Protein AF-0000000081341334 (afdb_homodimer)

Solvent-accessible surface area (backbone atoms only — not comparable to full-atom values): 21377 Å² total; per-residue (Å²): 104,46,62,55,50,45,47,43,47,56,47,58,68,63,60,58,72,65,60,86,71,50,89,69,75,74,71,71,69,71,81,76,54,79,61,52,68,87,53,56,67,70,57,51,51,50,50,50,50,54,72,67,40,68,84,38,25,45,49,54,41,52,51,52,50,52,51,53,23,53,78,65,77,27,40,69,47,43,52,51,50,49,50,50,34,53,47,51,49,52,50,50,51,51,51,50,52,54,52,62,65,44,38,64,57,51,50,50,52,50,49,51,54,76,66,42,43,81,34,23,63,62,56,41,50,49,51,51,50,51,47,39,70,75,36,50,66,51,48,51,51,52,52,51,50,52,49,54,52,51,49,54,48,46,49,47,45,46,45,43,50,48,44,44,53,59,55,65,59,57,62,76,73,66,74,62,73,82,70,77,75,76,73,77,74,76,76,133,103,46,63,55,49,45,48,44,46,56,47,57,68,62,60,58,74,63,59,84,71,48,87,67,75,72,71,71,70,72,80,76,55,79,60,52,68,85,52,59,69,70,57,50,51,50,51,52,51,52,72,65,42,66,83,39,26,44,49,55,41,51,49,52,50,50,51,54,24,52,76,65,75,27,39,70,47,44,52,53,50,50,52,51,33,52,48,52,51,51,49,49,51,50,51,49,51,55,52,62,65,44,38,63,57,51,49,52,53,49,50,51,55,75,66,42,43,80,32,23,63,63,54,41,49,51,52,50,51,50,46,40,70,73,37,49,68,51,49,52,49,51,50,50,51,51,49,53,53,50,52,53,49,48,49,48,45,46,46,44,52,48,44,46,53,59,58,65,60,59,62,79,72,68,75,68,74,79,73,75,78,74,74,77,74,75,78,131

Secondary structure (DSSP, 8-state):
-HHHHHHHHHHHHTT----SSSS-SS---PPPPGGGTTS-HHHHHHHHHHHH-TTSBHHHHHHHHHHHHHHTT-HHHHHHHHHHHHHHHHHHHHHHHHHHHHHHHHHHHHHHHHT-TTSBHHHHHHHHHHHHHHSHHHHHHHHHHHHHHHHHHHHHHHHHHHHHHHHTTS------------------/-HHHHHHHHHHHHT-----SSSS--S---PPPPGGGTTS-HHHHHHHHHHHH-TTSBHHHHHHHHHHHHHHTT-HHHHHHHHHHHHHHHHHHHHHHHHHHHHHHHHHHHHHHHHT-TTSBHHHHHHHHHHHHHHSHHHHHHHHHHHHHHHHHHHHHHHHHHHHHHHHTT-------------------

Nearest PDB structures (foldseek):
  8q1h-assembly1_A  TM=3.776E-01  e=5.407E+00  Homo sapiens
  8q1h-assembly1_A  TM=3.829E-01  e=5.923E+00  Homo sapiens
  4bay-assembly1_A  TM=3.915E-01  e=6.298E+00  Homo sapiens

Foldseek 3Di:
DLCVVVVVVVVVVVPPCPVPDDPDDDPPDPDDDPLCPPFDPVLVVVLVVLVPPPVDDPVRSLVSVCVSCVVGVSNVVVVVVVVVSVVVVVVVVVVVVVLVVCLVVLVVQLCVLVPPPVDDPVVSVVSVVVSCVVNVPSVVVVVVVVVVVVVVVVVVVCVVVVVCVVVVPPPVPPPPPPPDPPPPPDDD/DLCVVVVVVVVVVVPPCPVPDDPDDDPPDPDDDPLCPPFDPVLVVVLVVLVPPPVDDPVRSLVSVCVSCVVGVSNVVVVVVVVVSVVVVVVVVVVVVVLVVCLVVLVVQLCVLVPPPVDDPVVSVVSVVVSCVVNVPSVVVVVVVVVVVVVVVVVVVVVVVVVCVVVVPPPVVPPPPPPDPPPPPDDD

Sequence (376 aa):
MIKILWVIFVVAVFGRDVPMNGPFGAMRKPPLPIFLLNVPEDVKNEYYDLLGNSQLTIAELKNGIEHLAAENNVLDEYYAHEDQDSYTKHWLSTQLDEILKKLPETKSEIDKVMNDNQLTTVLQNKKMFDLNRKYPTEIAIINYIVNQVLVTATTRQGQITTANKILGGSKPFGDFDKAGENRDKVPKMIKILWVIFVVAVFGRDVPMNGPFGAMRKPPLPIFLLNVPEDVKNEYYDLLGNSQLTIAELKNGIEHLAAENNVLDEYYAHEDQDSYTKHWLSTQLDEILKKLPETKSEIDKVMNDNQLTTVLQNKKMFDLNRKYPTEIAIINYIVNQVLVTATTRQGQITTANKILGGSKPFGDFDKAGENRDKVPK

Radius of gyration: 33.04 Å; Cα contacts (8 Å, |Δi|>4): 208; chains: 2; bounding box: 143×83×68 Å

Structure (mmCIF, N/CA/C/O backbone):
data_AF-0000000081341334-model_v1
#
loop_
_entity.id
_entity.type
_entity.pdbx_description
1 polymer 'SXP/RAL-2 family protein Ani s 5-like cation-binding domain-containing protein'
#
loop_
_atom_site.group_PDB
_atom_site.id
_atom_site.type_symbol
_atom_site.label_atom_id
_atom_site.label_alt_id
_atom_site.label_comp_id
_atom_site.label_asym_id
_atom_site.label_entity_id
_atom_site.label_seq_id
_atom_site.pdbx_PDB_ins_code
_atom_site.Cartn_x
_atom_site.Cartn_y
_atom_site.Cartn_z
_atom_site.occupancy
_atom_site.B_iso_or_equiv
_atom_site.auth_seq_id
_atom_site.auth_comp_id
_atom_site.auth_asym_id
_atom_site.auth_atom_id
_atom_site.pdbx_PDB_model_num
ATOM 1 N N . MET A 1 1 ? 0.754 -22.281 -13.164 1 30.61 1 MET A N 1
ATOM 2 C CA . MET A 1 1 ? -0.539 -22.031 -12.531 1 30.61 1 MET A CA 1
ATOM 3 C C . MET A 1 1 ? -0.505 -20.75 -11.711 1 30.61 1 MET A C 1
ATOM 5 O O . MET A 1 1 ? -1.542 -20.109 -11.492 1 30.61 1 MET A O 1
ATOM 9 N N . ILE A 1 2 ? 0.807 -20.438 -11.352 1 35.66 2 ILE A N 1
ATOM 10 C CA . ILE A 1 2 ? 0.962 -19.266 -10.5 1 35.66 2 ILE A CA 1
ATOM 11 C C . ILE A 1 2 ? 0.649 -18 -11.297 1 35.66 2 ILE A C 1
ATOM 13 O O . ILE A 1 2 ? 0.012 -17.078 -10.781 1 35.66 2 ILE A O 1
ATOM 17 N N . LYS A 1 3 ? 1.106 -18.094 -12.594 1 38.88 3 LYS A N 1
ATOM 18 C CA . LYS A 1 3 ? 0.831 -16.906 -13.406 1 38.88 3 LYS A CA 1
ATOM 19 C C . LYS A 1 3 ? -0.67 -16.719 -13.609 1 38.88 3 LYS A C 1
ATOM 21 O O . LYS A 1 3 ? -1.166 -15.586 -13.586 1 38.88 3 LYS A O 1
ATOM 26 N N . ILE A 1 4 ? -1.204 -17.922 -13.805 1 37.81 4 ILE A N 1
ATOM 27 C CA . ILE A 1 4 ? -2.637 -17.828 -14.07 1 37.81 4 ILE A CA 1
ATOM 28 C C . ILE A 1 4 ? -3.359 -17.344 -12.812 1 37.81 4 ILE A C 1
ATOM 30 O O . ILE A 1 4 ? -4.23 -16.484 -12.875 1 37.81 4 ILE A O 1
ATOM 34 N N . LEU A 1 5 ? -2.906 -18 -11.75 1 42.38 5 LEU A N 1
ATOM 35 C CA . LEU A 1 5 ? -3.602 -17.688 -10.5 1 42.38 5 LEU A CA 1
ATOM 36 C C . LEU A 1 5 ? -3.33 -16.266 -10.062 1 42.38 5 LEU A C 1
ATOM 38 O O . LEU A 1 5 ? -4.234 -15.57 -9.578 1 42.38 5 LEU A O 1
ATOM 42 N N . TRP A 1 6 ? -2.066 -15.914 -10.273 1 43.41 6 TRP A N 1
ATOM 43 C CA . TRP A 1 6 ? -1.728 -14.547 -9.898 1 43.41 6 TRP A CA 1
ATOM 44 C C . TRP A 1 6 ? -2.33 -13.547 -10.883 1 43.41 6 TRP A C 1
ATOM 46 O O . TRP A 1 6 ? -2.811 -12.484 -10.477 1 43.41 6 TRP A O 1
ATOM 56 N N . VAL A 1 7 ? -2.271 -13.961 -12.117 1 39.16 7 VAL A N 1
ATOM 57 C CA . VAL A 1 7 ? -2.932 -13.117 -13.102 1 39.16 7 VAL A CA 1
ATOM 58 C C . VAL A 1 7 ? -4.422 -13.023 -12.789 1 39.16 7 VAL A C 1
ATOM 60 O O . VAL A 1 7 ? -5.016 -11.945 -12.883 1 39.16 7 VAL A O 1
ATOM 63 N N . ILE A 1 8 ? -4.898 -14.141 -12.438 1 39.72 8 ILE A N 1
ATOM 64 C CA . ILE A 1 8 ? -6.312 -14.141 -12.078 1 39.72 8 ILE A CA 1
ATOM 65 C C . ILE A 1 8 ? -6.516 -13.344 -10.789 1 39.72 8 ILE A C 1
ATOM 67 O O . ILE A 1 8 ? -7.508 -12.625 -10.648 1 39.72 8 ILE A O 1
ATOM 71 N N . PHE A 1 9 ? -5.547 -13.57 -9.875 1 43.25 9 PHE A N 1
ATOM 72 C CA . PHE A 1 9 ? -5.656 -12.758 -8.672 1 43.25 9 PHE A CA 1
ATOM 73 C C . PHE A 1 9 ? -5.594 -11.273 -9.016 1 43.25 9 PHE A C 1
ATOM 75 O O . PHE A 1 9 ? -6.387 -10.477 -8.5 1 43.25 9 PHE A O 1
ATOM 82 N N . VAL A 1 10 ? -4.59 -10.938 -9.812 1 41.44 10 VAL A N 1
ATOM 83 C CA . VAL A 1 10 ? -4.492 -9.539 -10.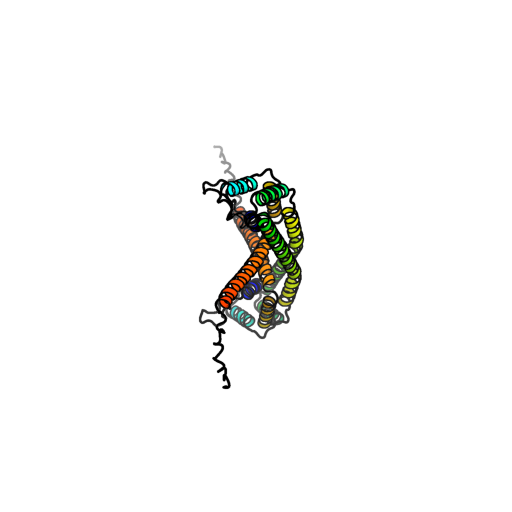219 1 41.44 10 VAL A CA 1
ATOM 84 C C . VAL A 1 10 ? -5.738 -9.141 -11.008 1 41.44 10 VAL A C 1
ATOM 86 O O . VAL A 1 10 ? -6.277 -8.047 -10.812 1 41.44 10 VAL A O 1
ATOM 89 N N . VAL A 1 11 ? -6.215 -9.969 -11.797 1 39.62 11 VAL A N 1
ATOM 90 C CA . VAL A 1 11 ? -7.402 -9.656 -12.578 1 39.62 11 VAL A CA 1
ATOM 91 C C . VAL A 1 11 ? -8.633 -9.656 -11.68 1 39.62 11 VAL A C 1
ATOM 93 O O . VAL A 1 11 ? -9.508 -8.789 -11.812 1 39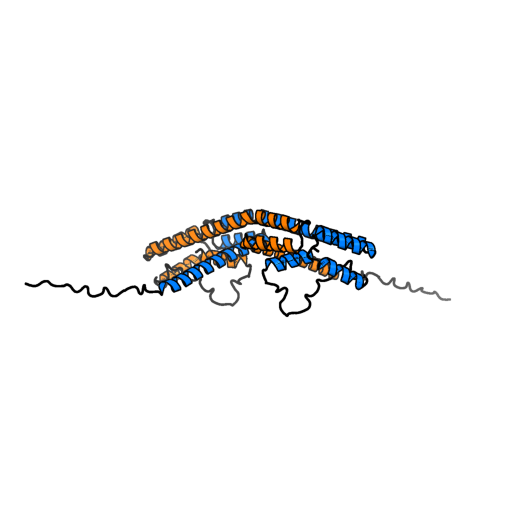.62 11 VAL A O 1
ATOM 96 N N . ALA A 1 12 ? -8.789 -10.656 -10.859 1 38.91 12 ALA A N 1
ATOM 97 C CA . ALA A 1 12 ? -9.977 -10.719 -10.016 1 38.91 12 ALA A CA 1
ATOM 98 C C . ALA A 1 12 ? -10.023 -9.531 -9.047 1 38.91 12 ALA A C 1
ATOM 100 O O . ALA A 1 12 ? -11.102 -9.016 -8.742 1 38.91 12 ALA A O 1
ATOM 101 N N . VAL A 1 13 ? -9 -9.195 -8.484 1 36.59 13 VAL A N 1
ATOM 102 C CA . VAL A 1 13 ? -9 -8.102 -7.52 1 36.59 13 VAL A CA 1
ATOM 103 C C . VAL A 1 13 ? -9.289 -6.781 -8.227 1 36.59 13 VAL A C 1
ATOM 105 O O . VAL A 1 13 ? -9.945 -5.898 -7.668 1 36.59 13 VAL A O 1
ATOM 108 N N . PHE A 1 14 ? -8.703 -6.523 -9.336 1 37.81 14 PHE A N 1
ATOM 109 C CA . PHE A 1 14 ? -9.023 -5.227 -9.93 1 37.81 14 PHE A CA 1
ATOM 110 C C . PHE A 1 14 ? -10.445 -5.207 -10.461 1 37.81 14 PHE A C 1
ATOM 112 O O . PHE A 1 14 ? -10.875 -4.219 -11.062 1 37.81 14 PHE A O 1
ATOM 119 N N . GLY A 1 15 ? -11.383 -5.91 -9.938 1 33.22 15 GLY A N 1
ATOM 120 C CA . GLY A 1 15 ? -12.812 -5.754 -10.172 1 33.22 15 GLY A CA 1
ATOM 121 C C . GLY A 1 15 ? -13.156 -5.574 -11.641 1 33.22 15 GLY A C 1
ATOM 122 O O . GLY A 1 15 ? -14.234 -5.074 -11.969 1 33.22 15 GLY A O 1
ATOM 123 N N . ARG A 1 16 ? -12.289 -5.246 -12.547 1 31.75 16 ARG A N 1
ATOM 124 C CA . ARG A 1 16 ? -12.906 -5.094 -13.859 1 31.75 16 ARG A CA 1
ATOM 125 C C . ARG A 1 16 ? -13.75 -6.312 -14.219 1 31.75 16 ARG A C 1
ATOM 127 O O . ARG A 1 16 ? -13.305 -7.453 -14.062 1 31.75 16 ARG A O 1
ATOM 134 N N . ASP A 1 17 ? -15.031 -6.129 -14.18 1 30.88 17 ASP A N 1
ATOM 135 C CA . ASP A 1 17 ? -15.891 -7.055 -14.906 1 30.88 17 ASP A CA 1
ATOM 136 C C . ASP A 1 17 ? -15.18 -7.609 -16.141 1 30.88 17 ASP A C 1
ATOM 138 O O . ASP A 1 17 ? -14.961 -6.883 -17.109 1 30.88 17 ASP A O 1
ATOM 142 N N . VAL A 1 18 ? -14.125 -8.195 -16.047 1 34.09 18 VAL A N 1
ATOM 143 C CA . VAL A 1 18 ? -13.883 -8.859 -17.312 1 34.09 18 VAL A CA 1
ATOM 144 C C . VAL A 1 18 ? -15.172 -9.5 -17.828 1 34.09 18 VAL A C 1
ATOM 146 O O . VAL A 1 18 ? -15.734 -10.383 -17.172 1 34.09 18 VAL A O 1
ATOM 149 N N . PRO A 1 19 ? -15.969 -8.742 -18.453 1 32.34 19 PRO A N 1
ATOM 150 C CA . PRO A 1 19 ? -17.125 -9.445 -19.031 1 32.34 19 PRO A CA 1
ATOM 151 C C . PRO A 1 19 ? -16.766 -10.844 -19.516 1 32.34 19 PRO A C 1
ATOM 153 O O . PRO A 1 19 ? -15.805 -11.016 -20.281 1 32.34 19 PRO A O 1
ATOM 156 N N . MET A 1 20 ? -17.016 -11.836 -18.719 1 34.44 20 MET A N 1
ATOM 157 C CA . MET A 1 20 ? -16.891 -13.125 -19.391 1 34.44 20 MET A CA 1
ATOM 158 C C . MET A 1 20 ? -17.422 -13.039 -20.828 1 34.44 20 MET A C 1
ATOM 160 O O . MET A 1 20 ? -16.859 -13.664 -21.734 1 34.44 20 MET A O 1
ATOM 164 N N . ASN A 1 21 ? -18.734 -12.555 -20.828 1 32.84 21 ASN A N 1
ATOM 165 C CA . ASN A 1 21 ? -19.516 -12.695 -22.047 1 32.84 21 ASN A CA 1
ATOM 166 C C . ASN A 1 21 ? -19.359 -11.492 -22.969 1 32.84 21 ASN A C 1
ATOM 168 O O . ASN A 1 21 ? -20.203 -11.25 -23.844 1 32.84 21 ASN A O 1
ATOM 172 N N . GLY A 1 22 ? -18.797 -10.383 -22.672 1 35.19 22 GLY A N 1
ATOM 173 C CA . GLY A 1 22 ? -19.125 -9.438 -23.719 1 35.19 22 GLY A CA 1
ATOM 174 C C . GLY A 1 22 ? -18.797 -9.953 -25.109 1 35.19 22 GLY A C 1
ATOM 175 O O . GLY A 1 22 ? -18.188 -11.016 -25.266 1 35.19 22 GLY A O 1
ATOM 176 N N . PRO A 1 23 ? -19.453 -9.391 -26.109 1 34 23 PRO A N 1
ATOM 177 C CA . PRO A 1 23 ? -19.188 -9.812 -27.484 1 34 23 PRO A CA 1
ATOM 178 C C . PRO A 1 23 ? -17.703 -10.031 -27.75 1 34 23 PRO A C 1
ATOM 180 O O . PRO A 1 23 ? -17.297 -10.141 -28.922 1 34 23 PRO A O 1
ATOM 183 N N . PHE A 1 24 ? -16.906 -9.211 -27.172 1 34.88 24 PHE A N 1
ATOM 184 C CA . PHE A 1 24 ? -15.508 -9.352 -27.562 1 34.88 24 PHE A CA 1
ATOM 185 C C . PHE A 1 24 ? -15.109 -10.82 -27.625 1 34.88 24 PHE A C 1
ATOM 187 O O . PHE A 1 24 ? -15.766 -11.672 -27.016 1 34.88 24 PHE A O 1
ATOM 194 N N . GLY A 1 25 ? -13.773 -11.188 -28.312 1 35.59 25 GLY A N 1
ATOM 195 C CA . GLY A 1 25 ? -13.055 -12.32 -28.859 1 35.59 25 GLY A CA 1
ATOM 196 C C . GLY A 1 25 ? -13.031 -13.523 -27.922 1 35.59 25 GLY A C 1
ATOM 197 O O . GLY A 1 25 ? -13.438 -13.422 -26.766 1 35.59 25 GLY A O 1
ATOM 198 N N . ALA A 1 26 ? -12.664 -14.711 -28.578 1 38.69 26 ALA A N 1
ATOM 199 C CA . ALA A 1 26 ? -12.148 -15.992 -28.094 1 38.69 26 ALA A CA 1
ATOM 200 C C . ALA A 1 26 ? -11.406 -15.812 -26.766 1 38.69 26 ALA A C 1
ATOM 202 O O . ALA A 1 26 ? -10.516 -14.969 -26.656 1 38.69 26 ALA A O 1
ATOM 203 N N . MET A 1 27 ? -12.148 -15.586 -25.797 1 47.25 27 MET A N 1
ATOM 204 C CA . MET A 1 27 ? -11.375 -15.648 -24.562 1 47.25 27 MET A CA 1
ATOM 205 C C . MET A 1 27 ? -9.992 -16.234 -24.812 1 47.25 27 MET A C 1
ATOM 207 O O . MET A 1 27 ? -9.859 -17.344 -25.297 1 47.25 27 MET A O 1
ATOM 211 N N . ARG A 1 28 ? -9.156 -15.422 -25.219 1 55.34 28 ARG A N 1
ATOM 212 C CA . ARG A 1 28 ? -7.789 -15.883 -25.453 1 55.34 28 ARG A CA 1
ATOM 213 C C . ARG A 1 28 ? -7.363 -16.891 -24.391 1 55.34 28 ARG A C 1
ATOM 215 O O . ARG A 1 28 ? -7.523 -16.641 -23.203 1 55.34 28 ARG A O 1
ATOM 222 N N . LYS A 1 29 ? -7.48 -18.141 -24.875 1 67.12 29 LYS A N 1
ATOM 223 C CA . LYS A 1 29 ? -6.891 -19.188 -24.062 1 67.12 29 LYS A CA 1
ATOM 224 C C . LYS A 1 29 ? -5.617 -18.703 -23.375 1 67.12 29 LYS A C 1
ATOM 226 O O . LYS A 1 29 ? -4.824 -17.984 -23.969 1 67.12 29 LYS A O 1
ATOM 231 N N . PRO A 1 30 ? -5.652 -18.906 -22.125 1 74 30 PRO A N 1
ATOM 232 C CA . PRO A 1 30 ? -4.375 -18.562 -21.484 1 74 30 PRO A CA 1
ATOM 233 C C . PRO A 1 30 ? -3.184 -19.219 -22.188 1 74 30 PRO A C 1
ATOM 235 O O . PRO A 1 30 ? -3.352 -20.219 -22.891 1 74 30 PRO A O 1
ATOM 238 N N . PRO A 1 31 ? -2.129 -18.609 -21.969 1 78.06 31 PRO A N 1
ATOM 239 C CA . PRO A 1 31 ? -0.947 -19.25 -22.547 1 78.06 31 PRO A CA 1
ATOM 240 C C . PRO A 1 31 ? -0.708 -20.641 -22 1 78.06 31 PRO A C 1
ATOM 242 O O . PRO A 1 31 ? -1.019 -20.922 -20.828 1 78.06 31 PRO A O 1
ATOM 245 N N . LEU A 1 32 ? -0.141 -21.469 -22.875 1 85.62 32 LEU A N 1
ATOM 246 C CA . LEU A 1 32 ? 0.201 -22.828 -22.469 1 85.62 32 LEU A CA 1
ATOM 247 C C . LEU A 1 32 ? 1.421 -22.828 -21.562 1 85.62 32 LEU A C 1
ATOM 249 O O . LEU A 1 32 ? 2.365 -22.062 -21.766 1 85.62 32 LEU A O 1
ATOM 253 N N . PRO A 1 33 ? 1.333 -23.625 -20.562 1 88.12 33 PRO A N 1
ATOM 254 C CA . PRO A 1 33 ? 2.562 -23.797 -19.781 1 88.12 33 PRO A CA 1
ATOM 255 C C . PRO A 1 33 ? 3.715 -24.359 -20.609 1 88.12 33 PRO A C 1
ATOM 257 O O . PRO A 1 33 ? 3.484 -25.047 -21.609 1 88.12 33 PRO A O 1
ATOM 260 N N . ILE A 1 34 ? 4.855 -24.125 -20.109 1 85.69 34 ILE A N 1
ATOM 261 C CA . ILE A 1 34 ? 6.07 -24.422 -20.875 1 85.69 34 ILE A CA 1
ATOM 262 C C . ILE A 1 34 ? 6.16 -25.922 -21.141 1 85.69 34 ILE A C 1
ATOM 264 O O . ILE A 1 34 ? 6.602 -26.344 -22.219 1 85.69 34 ILE A O 1
ATOM 268 N N . PHE A 1 35 ? 5.684 -26.781 -20.281 1 90.88 35 PHE A N 1
ATOM 269 C CA . PHE A 1 35 ? 5.859 -28.234 -20.406 1 90.88 35 PHE A CA 1
ATOM 270 C C . PHE A 1 35 ? 4.902 -28.812 -21.438 1 90.88 35 PHE A C 1
ATOM 272 O O . PHE A 1 35 ? 5.023 -29.969 -21.812 1 90.88 35 PHE A O 1
ATOM 279 N N . LEU A 1 36 ? 3.959 -27.938 -21.953 1 93.38 36 LEU A N 1
ATOM 280 C CA . LEU A 1 36 ? 2.996 -28.406 -22.938 1 93.38 36 LEU A CA 1
ATOM 281 C C . LEU A 1 36 ? 3.258 -27.781 -24.297 1 93.38 36 LEU A C 1
ATOM 283 O O . LEU A 1 36 ? 2.455 -27.938 -25.219 1 93.38 36 LEU A O 1
ATOM 287 N N . LEU A 1 37 ? 4.363 -27.078 -24.438 1 89.94 37 LEU A N 1
ATOM 288 C CA . LEU A 1 37 ? 4.629 -26.344 -25.672 1 89.94 37 LEU A CA 1
ATOM 289 C C . LEU A 1 37 ? 4.926 -27.312 -26.812 1 89.94 37 LEU A C 1
ATOM 291 O O . LEU A 1 37 ? 4.559 -27.047 -27.969 1 89.94 37 LEU A O 1
ATOM 295 N N . ASN A 1 38 ? 5.543 -28.453 -26.516 1 90 38 ASN A N 1
ATOM 296 C CA . ASN A 1 38 ? 6.008 -29.359 -27.562 1 90 38 ASN A CA 1
ATOM 297 C C . ASN A 1 38 ? 5.152 -30.609 -27.641 1 90 38 ASN A C 1
ATOM 299 O O . ASN A 1 38 ? 5.574 -31.625 -28.219 1 90 38 ASN A O 1
ATOM 303 N N . VAL A 1 39 ? 3.992 -30.609 -27.078 1 94.62 39 VAL A N 1
ATOM 304 C CA . VAL A 1 39 ? 3.115 -31.781 -27.125 1 94.62 39 VAL A CA 1
ATOM 305 C C . VAL A 1 39 ? 2.148 -31.641 -28.312 1 94.62 39 VAL A C 1
ATOM 307 O O . VAL A 1 39 ? 1.992 -30.562 -28.875 1 94.62 39 VAL A O 1
ATOM 310 N N . PRO A 1 40 ? 1.554 -32.781 -28.734 1 95.88 40 PRO A N 1
ATOM 311 C CA . PRO A 1 40 ? 0.583 -32.719 -29.828 1 95.88 40 PRO A CA 1
ATOM 312 C C . PRO A 1 40 ? -0.612 -31.828 -29.531 1 95.88 40 PRO A C 1
ATOM 314 O O . PRO A 1 40 ? -0.948 -31.609 -28.359 1 95.88 40 PRO A O 1
ATOM 317 N N . GLU A 1 41 ? -1.241 -31.281 -30.547 1 94.88 41 GLU A N 1
ATOM 318 C CA . GLU A 1 41 ? -2.344 -30.328 -30.438 1 94.88 41 GLU A CA 1
ATOM 319 C C . GLU A 1 41 ? -3.508 -30.938 -29.656 1 94.88 41 GLU A C 1
ATOM 321 O O . GLU A 1 41 ? -4.184 -30.234 -28.891 1 94.88 41 GLU A O 1
ATOM 326 N N . ASP A 1 42 ? -3.748 -32.219 -29.906 1 95.06 42 ASP A N 1
ATOM 327 C CA . ASP A 1 42 ? -4.844 -32.844 -29.188 1 95.06 42 ASP A CA 1
ATOM 328 C C . ASP A 1 42 ? -4.613 -32.844 -27.688 1 95.06 42 ASP A C 1
ATOM 330 O O . ASP A 1 42 ? -5.559 -32.688 -26.906 1 95.06 42 ASP A O 1
ATOM 334 N N . VAL A 1 43 ? -3.367 -32.969 -27.266 1 96.19 43 VAL A N 1
ATOM 335 C CA . VAL A 1 43 ? -3.004 -32.906 -25.859 1 96.19 43 VAL A CA 1
ATOM 336 C C . VAL A 1 43 ? -3.219 -31.5 -25.312 1 96.19 43 VAL A C 1
ATOM 338 O O . VAL A 1 43 ? -3.73 -31.328 -24.219 1 96.19 43 VAL A O 1
ATOM 341 N N . LYS A 1 44 ? -2.859 -30.5 -26.109 1 93.94 44 LYS A N 1
ATOM 342 C CA . LYS A 1 44 ? -3.096 -29.109 -25.734 1 93.94 44 LYS A CA 1
ATOM 343 C C . LYS A 1 44 ? -4.582 -28.844 -25.531 1 93.94 44 LYS A C 1
ATOM 345 O O . LYS A 1 44 ? -4.973 -28.156 -24.578 1 93.94 44 LYS A O 1
ATOM 350 N N . ASN A 1 45 ? -5.402 -29.359 -26.406 1 94.56 45 ASN A N 1
ATOM 351 C CA . ASN A 1 45 ? -6.844 -29.172 -26.297 1 94.56 45 ASN A CA 1
ATOM 352 C C . ASN A 1 45 ? -7.395 -29.844 -25.031 1 94.56 45 ASN A C 1
ATOM 354 O O . ASN A 1 45 ? -8.281 -29.297 -24.375 1 94.56 45 ASN A O 1
ATOM 358 N N . GLU A 1 46 ? -6.859 -31.016 -24.734 1 95.88 46 GLU A N 1
ATOM 359 C CA . GLU A 1 46 ? -7.27 -31.703 -23.516 1 95.88 46 GLU A CA 1
ATOM 360 C C . GLU A 1 46 ? -6.949 -30.875 -22.281 1 95.88 46 GLU A C 1
ATOM 362 O O . GLU A 1 46 ? -7.746 -30.812 -21.344 1 95.88 46 GLU A O 1
ATOM 367 N N . TYR A 1 47 ? -5.762 -30.25 -22.312 1 93.62 47 TYR A N 1
ATOM 368 C CA . TYR A 1 47 ? -5.379 -29.344 -21.234 1 93.62 47 TYR A CA 1
ATOM 369 C C . TYR A 1 47 ? -6.406 -28.234 -21.062 1 93.62 47 TYR A C 1
ATOM 371 O O . TYR A 1 47 ? -6.855 -27.953 -19.938 1 93.62 47 TYR A O 1
ATOM 379 N N . TYR A 1 48 ? -6.789 -27.625 -22.109 1 91.5 48 TYR A N 1
ATOM 380 C CA . TYR A 1 48 ? -7.758 -26.531 -22.047 1 91.5 48 TYR A CA 1
ATOM 381 C C . TYR A 1 48 ? -9.117 -27.047 -21.594 1 91.5 48 TYR A C 1
ATOM 383 O O . TYR A 1 48 ? -9.844 -26.328 -20.891 1 91.5 48 TYR A O 1
ATOM 391 N N . ASP A 1 49 ? -9.477 -28.234 -22 1 92.06 49 ASP A N 1
ATOM 392 C CA . ASP A 1 49 ? -10.727 -28.828 -21.516 1 92.06 49 ASP A CA 1
ATOM 393 C C . ASP A 1 49 ? -10.703 -29.016 -20 1 92.06 49 ASP A C 1
ATOM 395 O O . ASP A 1 49 ? -11.695 -28.75 -19.328 1 92.06 49 ASP A O 1
ATOM 399 N N . LEU A 1 50 ? -9.547 -29.484 -19.484 1 92.06 50 LEU A N 1
ATOM 400 C CA . LEU A 1 50 ? -9.383 -29.625 -18.047 1 92.06 50 LEU A CA 1
ATOM 401 C C . LEU A 1 50 ? -9.523 -28.266 -17.359 1 92.06 50 LEU A C 1
ATOM 403 O O . LEU A 1 50 ? -10.25 -28.141 -16.359 1 92.06 50 LEU A O 1
ATOM 407 N N . LEU A 1 51 ? -8.891 -27.266 -17.922 1 89.88 51 LEU A N 1
ATOM 408 C CA . LEU A 1 51 ? -8.906 -25.938 -17.344 1 89.88 51 LEU A CA 1
ATOM 409 C C . LEU A 1 51 ? -10.32 -25.359 -17.344 1 89.88 51 LEU A C 1
ATOM 411 O O . LEU A 1 51 ? -10.695 -24.625 -16.422 1 89.88 51 LEU A O 1
ATOM 415 N N . GLY A 1 52 ? -11.008 -25.641 -18.359 1 87.19 52 GLY A N 1
ATOM 416 C CA . GLY A 1 52 ? -12.328 -25.062 -18.547 1 87.19 52 GLY A CA 1
ATOM 417 C C . GLY A 1 52 ? -13.414 -25.781 -17.766 1 87.19 52 GLY A C 1
ATOM 418 O O . GLY A 1 52 ? -14.555 -25.328 -17.719 1 87.19 52 GLY A O 1
ATOM 419 N N . ASN A 1 53 ? -13.07 -26.969 -17.203 1 90.06 53 ASN A N 1
ATOM 420 C CA . ASN A 1 53 ? -14.055 -27.734 -16.453 1 90.06 53 ASN A CA 1
ATOM 421 C C . ASN A 1 53 ? -14.32 -27.109 -15.086 1 90.06 53 ASN A C 1
ATOM 423 O O . ASN A 1 53 ? -13.531 -27.281 -14.156 1 90.06 53 ASN A O 1
ATOM 427 N N . SER A 1 54 ? -15.43 -26.516 -14.898 1 90.56 54 SER A N 1
ATOM 428 C CA . SER A 1 54 ? -15.75 -25.734 -13.711 1 90.56 54 SER A CA 1
ATOM 429 C C . SER A 1 54 ? -16.172 -26.625 -12.555 1 90.56 54 SER A C 1
ATOM 431 O O . SER A 1 54 ? -16.328 -26.156 -11.422 1 90.56 54 SER A O 1
ATOM 433 N N . GLN A 1 55 ? -16.344 -27.859 -12.805 1 94.5 55 GLN A N 1
ATOM 434 C CA . GLN A 1 55 ? -16.812 -28.781 -11.773 1 94.5 55 GLN A CA 1
ATOM 435 C C . GLN A 1 55 ? -15.633 -29.422 -11.047 1 94.5 55 GLN A C 1
ATOM 437 O O . GLN A 1 55 ? -15.812 -30.016 -9.984 1 94.5 55 GLN A O 1
ATOM 442 N N . LEU A 1 56 ? -14.438 -29.281 -11.57 1 94.62 56 LEU A N 1
ATOM 443 C CA . LEU A 1 56 ? -13.258 -29.859 -10.938 1 94.62 56 LEU A CA 1
ATOM 444 C C . LEU A 1 56 ? -12.742 -28.953 -9.82 1 94.62 56 LEU A C 1
ATOM 446 O O . LEU A 1 56 ? -12.719 -27.734 -9.969 1 94.62 56 LEU A O 1
ATOM 450 N N . THR A 1 57 ? -12.477 -29.641 -8.711 1 96.06 57 THR A N 1
ATOM 451 C CA . THR A 1 57 ? -11.711 -28.922 -7.703 1 96.06 57 THR A CA 1
ATOM 452 C C . THR A 1 57 ? -10.297 -28.656 -8.195 1 96.06 57 THR A C 1
ATOM 454 O O . THR A 1 57 ? -9.852 -29.234 -9.188 1 96.06 57 THR A O 1
ATOM 457 N N . ILE A 1 58 ? -9.625 -27.781 -7.559 1 94.31 58 ILE A N 1
ATOM 458 C CA . ILE A 1 58 ? -8.258 -27.453 -7.918 1 94.31 58 ILE A CA 1
ATOM 459 C C . ILE A 1 58 ? -7.367 -28.688 -7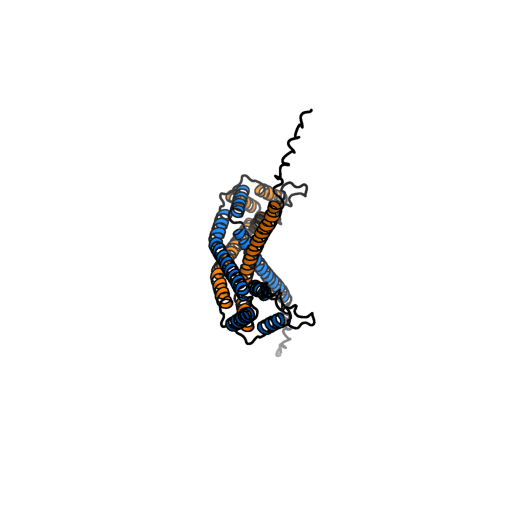.758 1 94.31 58 ILE A C 1
ATOM 461 O O . ILE A 1 58 ? -6.488 -28.938 -8.586 1 94.31 58 ILE A O 1
ATOM 465 N N . ALA A 1 59 ? -7.598 -29.531 -6.742 1 96.25 59 ALA A N 1
ATOM 466 C CA . ALA A 1 59 ? -6.859 -30.781 -6.551 1 96.25 59 ALA A CA 1
ATOM 467 C C . ALA A 1 59 ? -7.074 -31.734 -7.723 1 96.25 59 ALA A C 1
ATOM 469 O O . ALA A 1 59 ? -6.117 -32.281 -8.258 1 96.25 59 ALA A O 1
ATOM 470 N N . GLU A 1 60 ? -8.391 -31.859 -8.125 1 97.06 60 GLU A N 1
ATOM 471 C CA . GLU A 1 60 ? -8.727 -32.75 -9.25 1 97.06 60 GLU A CA 1
ATOM 472 C C . GLU A 1 60 ? -8.109 -32.25 -10.547 1 97.06 60 GLU A C 1
ATOM 474 O O . GLU A 1 60 ? -7.648 -33.031 -11.367 1 97.06 60 GLU A O 1
ATOM 479 N N . LEU A 1 61 ? -8.141 -30.922 -10.688 1 95.06 61 LEU A N 1
ATOM 480 C CA . LEU A 1 61 ? -7.535 -30.312 -11.867 1 95.06 61 LEU A CA 1
ATOM 481 C C . LEU A 1 61 ? -6.043 -30.625 -11.938 1 95.06 61 LEU A C 1
ATOM 483 O O . LEU A 1 61 ? -5.547 -31.062 -12.969 1 95.06 61 LEU A O 1
ATOM 487 N N . LYS A 1 62 ? -5.383 -30.422 -10.82 1 94.88 62 LYS A N 1
ATOM 488 C CA . LYS A 1 62 ? -3.951 -30.703 -10.766 1 94.88 62 LYS A CA 1
ATOM 489 C C . LYS A 1 62 ? -3.66 -32.188 -11.055 1 94.88 62 LYS A C 1
ATOM 491 O O . LYS A 1 62 ? -2.725 -32.5 -11.789 1 94.88 62 LYS A O 1
ATOM 496 N N . ASN A 1 63 ? -4.469 -33.062 -10.562 1 97.31 63 ASN A N 1
ATOM 497 C CA . ASN A 1 63 ? -4.312 -34.469 -10.828 1 97.31 63 ASN A CA 1
ATOM 498 C C . ASN A 1 63 ? -4.512 -34.781 -12.305 1 97.31 63 ASN A C 1
ATOM 500 O O . ASN A 1 63 ? -3.768 -35.594 -12.883 1 97.31 63 ASN A O 1
ATOM 504 N N . GLY A 1 64 ? -5.574 -34.188 -12.859 1 97.12 64 GLY A N 1
ATOM 505 C CA . GLY A 1 64 ? -5.82 -34.375 -14.281 1 97.12 64 GLY A CA 1
ATOM 506 C C . GLY A 1 64 ? -4.664 -33.938 -15.148 1 97.12 64 GLY A C 1
ATOM 507 O O . GLY A 1 64 ? -4.289 -34.625 -16.094 1 97.12 64 GLY A O 1
ATOM 508 N N . ILE A 1 65 ? -4.043 -32.812 -14.789 1 96.25 65 ILE A N 1
ATOM 509 C CA . ILE A 1 65 ? -2.93 -32.281 -15.555 1 96.25 65 ILE A CA 1
ATOM 510 C C . ILE A 1 65 ? -1.696 -33.156 -15.367 1 96.25 65 ILE A C 1
ATOM 512 O O . ILE A 1 65 ? -0.944 -33.406 -16.312 1 96.25 65 ILE A O 1
ATOM 516 N N . GLU A 1 66 ? -1.492 -33.594 -14.156 1 96.62 66 GLU A N 1
ATOM 517 C CA . GLU A 1 66 ? -0.387 -34.5 -13.875 1 96.62 66 GLU A CA 1
ATOM 518 C C . GLU A 1 66 ? -0.504 -35.781 -14.703 1 96.62 66 GLU A C 1
ATOM 520 O O . GLU A 1 66 ? 0.478 -36.25 -15.289 1 96.62 66 GLU A O 1
ATOM 525 N N . HIS A 1 67 ? -1.725 -36.375 -14.836 1 98.06 67 HIS A N 1
ATOM 526 C CA . HIS A 1 67 ? -1.968 -37.562 -15.641 1 98.06 67 HIS A CA 1
ATOM 527 C C . HIS A 1 67 ? -1.697 -37.281 -17.125 1 98.06 67 HIS A C 1
ATOM 529 O O . HIS A 1 67 ? -1.057 -38.094 -17.797 1 98.06 67 HIS A O 1
ATOM 535 N N . LEU A 1 68 ? -2.18 -36.125 -17.5 1 97 68 LEU A N 1
ATOM 536 C CA . LEU A 1 68 ? -1.938 -35.719 -18.875 1 97 68 LEU A CA 1
ATOM 537 C C . LEU A 1 68 ? -0.442 -35.656 -19.172 1 97 68 LEU A C 1
ATOM 539 O O . LEU A 1 68 ? 0.015 -36.094 -20.219 1 97 68 LEU A O 1
ATOM 543 N N . ALA A 1 69 ? 0.331 -35.094 -18.266 1 97.12 69 ALA A N 1
ATOM 544 C CA . ALA A 1 69 ? 1.78 -34.969 -18.406 1 97.12 69 ALA A CA 1
ATOM 545 C C . ALA A 1 69 ? 2.438 -36.344 -18.438 1 97.12 69 ALA A C 1
ATOM 547 O O . ALA A 1 69 ? 3.33 -36.594 -19.266 1 97.12 69 ALA A O 1
ATOM 548 N N . ALA A 1 70 ? 1.991 -37.25 -17.609 1 97.75 70 ALA A N 1
ATOM 549 C CA . ALA A 1 70 ? 2.537 -38.594 -17.531 1 97.75 70 ALA A CA 1
ATOM 550 C C . ALA A 1 70 ? 2.312 -39.344 -18.844 1 97.75 70 ALA A C 1
ATOM 552 O O . ALA A 1 70 ? 3.223 -40 -19.359 1 97.75 70 ALA A O 1
ATOM 553 N N . GLU A 1 71 ? 1.15 -39.188 -19.422 1 97.31 71 GLU A N 1
ATOM 554 C CA . GLU A 1 71 ? 0.776 -39.906 -20.641 1 97.31 71 GLU A CA 1
ATOM 555 C C . GLU A 1 71 ? 1.564 -39.375 -21.844 1 97.31 71 GLU A C 1
ATOM 557 O O . GLU A 1 71 ? 1.682 -40.062 -22.844 1 97.31 71 GLU A O 1
ATOM 562 N N . ASN A 1 72 ? 2.104 -38.219 -21.672 1 96.81 72 ASN A N 1
ATOM 563 C CA . ASN A 1 72 ? 2.748 -37.594 -22.828 1 96.81 72 ASN A CA 1
ATOM 564 C C . ASN A 1 72 ? 4.238 -37.375 -22.578 1 96.81 72 ASN A C 1
ATOM 566 O O . ASN A 1 72 ? 4.879 -36.594 -23.281 1 96.81 72 ASN A O 1
ATOM 570 N N . ASN A 1 73 ? 4.754 -38.031 -21.578 1 95.88 73 ASN A N 1
ATOM 571 C CA . ASN A 1 73 ? 6.18 -38.125 -21.281 1 95.88 73 ASN A CA 1
ATOM 572 C C . ASN A 1 73 ? 6.777 -36.75 -21 1 95.88 73 ASN A C 1
ATOM 574 O O . ASN A 1 73 ? 7.883 -36.438 -21.438 1 95.88 73 ASN A O 1
ATOM 578 N N . VAL A 1 74 ? 5.988 -35.844 -20.344 1 96.81 74 VAL A N 1
ATOM 579 C CA . VAL A 1 74 ? 6.504 -34.531 -19.938 1 96.81 74 VAL A CA 1
ATOM 580 C C . VAL A 1 74 ? 6.312 -34.375 -18.438 1 96.81 74 VAL A C 1
ATOM 582 O O . VAL A 1 74 ? 6.109 -33.25 -17.953 1 96.81 74 VAL A O 1
ATOM 585 N N . LEU A 1 75 ? 6.238 -35.438 -17.719 1 96.88 75 LEU A N 1
ATOM 586 C CA . LEU A 1 75 ? 5.977 -35.438 -16.281 1 96.88 75 LEU A CA 1
ATOM 587 C C . LEU A 1 75 ? 7.074 -34.688 -15.531 1 96.88 75 LEU A C 1
ATOM 589 O O . LEU A 1 75 ? 6.789 -33.938 -14.602 1 96.88 75 LEU A O 1
ATOM 593 N N . ASP A 1 76 ? 8.391 -34.906 -15.883 1 96.19 76 ASP A N 1
ATOM 594 C CA . ASP A 1 76 ? 9.5 -34.219 -15.227 1 96.19 76 ASP A CA 1
ATOM 595 C C . ASP A 1 76 ? 9.375 -32.719 -15.406 1 96.19 76 ASP A C 1
ATOM 597 O O . ASP A 1 76 ? 9.594 -31.953 -14.461 1 96.19 76 ASP A O 1
ATOM 601 N N . GLU A 1 77 ? 9.008 -32.344 -16.641 1 94.31 77 GLU A N 1
ATOM 602 C CA . GLU A 1 77 ? 8.828 -30.922 -16.906 1 94.31 77 GLU A CA 1
ATOM 603 C C . GLU A 1 77 ? 7.648 -30.359 -16.109 1 94.31 77 GLU A C 1
ATOM 605 O O . GLU A 1 77 ? 7.688 -29.219 -15.648 1 94.31 77 GLU A O 1
ATOM 610 N N . TYR A 1 78 ? 6.625 -31.141 -16 1 94.31 78 TYR A N 1
ATOM 611 C CA . TYR A 1 78 ? 5.469 -30.75 -15.203 1 94.31 78 TYR A CA 1
ATOM 612 C C . TYR A 1 78 ? 5.863 -30.5 -13.75 1 94.31 78 TYR A C 1
ATOM 614 O O . TYR A 1 78 ? 5.508 -29.484 -13.172 1 94.31 78 TYR A O 1
ATOM 622 N N . TYR A 1 79 ? 6.617 -31.406 -13.086 1 95.44 79 TYR A N 1
ATOM 623 C CA . TYR A 1 79 ? 7.02 -31.266 -11.695 1 95.44 79 TYR A CA 1
ATOM 624 C C . TYR A 1 79 ? 7.957 -30.078 -11.516 1 95.44 79 TYR A C 1
ATOM 626 O O . TYR A 1 79 ? 7.883 -29.359 -10.516 1 95.44 79 TYR A O 1
ATOM 634 N N . ALA A 1 80 ? 8.82 -29.844 -12.508 1 92.5 80 ALA A N 1
ATOM 635 C CA . ALA A 1 80 ? 9.672 -28.656 -12.461 1 92.5 80 ALA A CA 1
ATOM 636 C C . ALA A 1 80 ? 8.844 -27.375 -12.461 1 92.5 80 ALA A C 1
ATOM 638 O O . ALA A 1 80 ? 9.141 -26.422 -11.734 1 92.5 80 ALA A O 1
ATOM 639 N N . HIS A 1 81 ? 7.848 -27.391 -13.359 1 90.12 81 HIS A N 1
ATOM 640 C CA . HIS A 1 81 ? 6.93 -26.266 -13.422 1 90.12 81 HIS A CA 1
ATOM 641 C C . HIS A 1 81 ? 6.223 -26.062 -12.086 1 90.12 81 HIS A C 1
ATOM 643 O O . HIS A 1 81 ? 6.129 -24.922 -11.602 1 90.12 81 HIS A O 1
ATOM 649 N N . GLU A 1 82 ? 5.707 -27.078 -11.508 1 90.62 82 GLU A N 1
ATOM 650 C CA . GLU A 1 82 ? 5.008 -27 -10.227 1 90.62 82 GLU A CA 1
ATOM 651 C C . GLU A 1 82 ? 5.934 -26.516 -9.117 1 90.62 82 GLU A C 1
ATOM 653 O O . GLU A 1 82 ? 5.527 -25.719 -8.273 1 90.62 82 GLU A O 1
ATOM 658 N N . ASP A 1 83 ? 7.152 -27.047 -9.086 1 91.44 83 ASP A N 1
ATOM 659 C CA . ASP A 1 83 ? 8.133 -26.625 -8.094 1 91.44 83 ASP A CA 1
ATOM 660 C C . ASP A 1 83 ? 8.422 -25.125 -8.203 1 91.44 83 ASP A C 1
ATOM 662 O O . ASP A 1 83 ? 8.5 -24.422 -7.191 1 91.44 83 ASP A O 1
ATOM 666 N N . GLN A 1 84 ? 8.547 -24.656 -9.43 1 85.75 84 GLN A N 1
ATOM 667 C CA . GLN A 1 84 ? 8.789 -23.234 -9.656 1 85.75 84 GLN A CA 1
ATOM 668 C C . GLN A 1 84 ? 7.617 -22.391 -9.172 1 85.75 84 GLN A C 1
ATOM 670 O O . GLN A 1 84 ? 7.812 -21.344 -8.562 1 85.75 84 GLN A O 1
ATOM 675 N N . ASP A 1 85 ? 6.438 -22.828 -9.508 1 84.56 85 ASP A N 1
ATOM 676 C CA . ASP A 1 85 ? 5.242 -22.125 -9.062 1 84.56 85 ASP A CA 1
ATOM 677 C C . ASP A 1 85 ? 5.168 -22.078 -7.539 1 84.56 85 ASP A C 1
ATOM 679 O O . ASP A 1 85 ? 4.867 -21.016 -6.965 1 84.56 85 ASP A O 1
ATOM 683 N N . SER A 1 86 ? 5.41 -23.234 -6.926 1 87.31 86 SER A N 1
ATOM 684 C CA . SER A 1 86 ? 5.379 -23.312 -5.469 1 87.31 86 SER A CA 1
ATOM 685 C C . SER A 1 86 ? 6.43 -22.406 -4.844 1 87.31 86 SER A C 1
ATOM 687 O O . SER A 1 86 ? 6.156 -21.703 -3.863 1 87.31 86 SER A O 1
ATOM 689 N N . TYR A 1 87 ? 7.566 -22.359 -5.438 1 87.88 87 TYR A N 1
ATOM 690 C CA . TYR A 1 87 ? 8.641 -21.5 -4.961 1 87.88 87 TYR A CA 1
ATOM 691 C C . TYR A 1 87 ? 8.234 -20.031 -5.047 1 87.88 87 TYR A C 1
ATOM 693 O O . TYR A 1 87 ? 8.398 -19.281 -4.082 1 87.88 87 TYR A O 1
ATOM 701 N N . THR A 1 88 ? 7.766 -19.641 -6.188 1 84.31 88 THR A N 1
ATOM 702 C CA . THR A 1 88 ? 7.379 -18.25 -6.414 1 84.31 88 THR A CA 1
ATOM 703 C C . THR A 1 88 ? 6.309 -17.828 -5.418 1 84.31 88 THR A C 1
ATOM 705 O O . THR A 1 88 ? 6.383 -16.734 -4.852 1 84.31 88 THR A O 1
ATOM 708 N N . LYS A 1 89 ? 5.406 -18.656 -5.207 1 85.12 89 LYS A N 1
ATOM 709 C CA . LYS A 1 89 ? 4.332 -18.359 -4.258 1 85.12 89 LYS A CA 1
ATOM 710 C C . LYS A 1 89 ? 4.887 -18.172 -2.85 1 85.12 89 LYS A C 1
ATOM 712 O O . LYS A 1 89 ? 4.523 -17.219 -2.162 1 85.12 89 LYS A O 1
ATOM 717 N N . HIS A 1 90 ? 5.676 -19.078 -2.443 1 88.62 90 HIS A N 1
ATOM 718 C CA . HIS A 1 90 ? 6.266 -19 -1.11 1 88.62 90 HIS A CA 1
ATOM 719 C C . HIS A 1 90 ? 7.145 -17.766 -0.958 1 88.62 90 HIS A C 1
ATOM 721 O O . HIS A 1 90 ? 7.074 -17.078 0.058 1 88.62 90 HIS A O 1
ATOM 727 N N . TRP A 1 91 ? 7.875 -17.516 -1.99 1 88.81 91 TRP A N 1
ATOM 728 C CA . TRP A 1 91 ? 8.742 -16.344 -1.99 1 88.81 91 TRP A CA 1
ATOM 729 C C . TRP A 1 91 ? 7.938 -15.062 -1.853 1 88.81 91 TRP A C 1
ATOM 731 O O . TRP A 1 91 ? 8.242 -14.219 -1.012 1 88.81 91 TRP A O 1
ATOM 741 N N . LEU A 1 92 ? 6.91 -14.938 -2.639 1 88.25 92 LEU A N 1
ATOM 742 C CA . LEU A 1 92 ? 6.055 -13.758 -2.588 1 88.25 92 LEU A CA 1
ATOM 743 C C . LEU A 1 92 ? 5.418 -13.602 -1.211 1 88.25 92 LEU A C 1
ATOM 745 O O . LEU A 1 92 ? 5.387 -12.508 -0.656 1 88.25 92 LEU A O 1
ATOM 749 N N . SER A 1 93 ? 4.918 -14.688 -0.74 1 90.56 93 SER A N 1
ATOM 750 C CA . SER A 1 93 ? 4.293 -14.68 0.579 1 90.56 93 SER A CA 1
ATOM 751 C C . SER A 1 93 ? 5.277 -14.219 1.651 1 90.56 93 SER A C 1
ATOM 753 O O . SER A 1 93 ? 4.93 -13.406 2.512 1 90.56 93 SER A O 1
ATOM 755 N N . THR A 1 94 ? 6.465 -14.727 1.571 1 92.06 94 THR A N 1
ATOM 756 C CA . THR A 1 94 ? 7.504 -14.375 2.535 1 92.06 94 THR A CA 1
ATOM 757 C C . THR A 1 94 ? 7.867 -12.891 2.424 1 92.06 94 THR A C 1
ATOM 759 O O . THR A 1 94 ? 8.008 -12.203 3.438 1 92.06 94 THR A O 1
ATOM 762 N N . GLN A 1 95 ? 7.969 -12.438 1.185 1 90.75 95 GLN A N 1
ATOM 763 C CA . GLN A 1 95 ? 8.25 -11.016 0.973 1 90.75 95 GLN A CA 1
ATOM 764 C C . GLN A 1 95 ? 7.148 -10.141 1.556 1 90.75 95 GLN A C 1
ATOM 766 O O . GLN A 1 95 ? 7.43 -9.125 2.191 1 90.75 95 GLN A O 1
ATOM 771 N N . LEU A 1 96 ? 5.973 -10.508 1.295 1 92.88 96 LEU A N 1
ATOM 772 C CA . LEU A 1 96 ? 4.832 -9.766 1.819 1 92.88 96 LEU A CA 1
ATOM 773 C C . LEU A 1 96 ? 4.867 -9.727 3.344 1 92.88 96 LEU A C 1
ATOM 775 O O . LEU A 1 96 ? 4.676 -8.664 3.943 1 92.88 96 LEU A O 1
ATOM 779 N N . ASP A 1 97 ? 5.125 -10.836 3.986 1 94.19 97 ASP A N 1
ATOM 780 C CA . ASP A 1 97 ? 5.199 -10.906 5.441 1 94.19 97 ASP A CA 1
ATOM 781 C C . ASP A 1 97 ? 6.273 -9.969 5.984 1 94.19 97 ASP A C 1
ATOM 783 O O . ASP A 1 97 ? 6.047 -9.258 6.969 1 94.19 97 ASP A O 1
ATOM 787 N N . GLU A 1 98 ? 7.363 -9.953 5.336 1 94.69 98 GLU A N 1
ATOM 788 C CA . GLU A 1 98 ? 8.469 -9.109 5.781 1 94.69 98 GLU A CA 1
ATOM 789 C C . GLU A 1 98 ? 8.109 -7.633 5.668 1 94.69 98 GLU A C 1
ATOM 791 O O . GLU A 1 98 ? 8.383 -6.848 6.578 1 94.69 98 GLU A O 1
ATOM 796 N N . ILE A 1 99 ? 7.488 -7.285 4.57 1 95.06 99 ILE A N 1
ATOM 797 C CA . ILE A 1 99 ? 7.098 -5.898 4.344 1 95.06 99 ILE A CA 1
ATOM 798 C C . ILE A 1 99 ? 6.051 -5.484 5.375 1 95.06 99 ILE A C 1
ATOM 800 O O . ILE A 1 99 ? 6.156 -4.418 5.984 1 95.06 99 ILE A O 1
ATOM 804 N N . LEU A 1 100 ? 5.059 -6.32 5.602 1 96.06 100 LEU A N 1
ATOM 805 C CA . LEU A 1 100 ? 3.98 -6.016 6.539 1 96.06 100 LEU A CA 1
ATOM 806 C C . LEU A 1 100 ? 4.52 -5.848 7.953 1 96.06 100 LEU A C 1
ATOM 808 O O . LEU A 1 100 ? 4.02 -5.023 8.719 1 96.06 100 LEU A O 1
ATOM 812 N N . LYS A 1 101 ? 5.527 -6.551 8.297 1 95.06 101 LYS A N 1
ATOM 813 C CA . LYS A 1 101 ? 6.133 -6.492 9.625 1 95.06 101 LYS A CA 1
ATOM 814 C C . LYS A 1 101 ? 6.852 -5.164 9.844 1 95.06 101 LYS A C 1
ATOM 816 O O . LYS A 1 101 ? 6.902 -4.656 10.961 1 95.06 101 LYS A O 1
ATOM 821 N N . LYS A 1 102 ? 7.32 -4.566 8.82 1 96.25 102 LYS A N 1
ATOM 822 C CA . LYS A 1 102 ? 8.156 -3.377 8.93 1 96.25 102 LYS A CA 1
ATOM 823 C C . LYS A 1 102 ? 7.316 -2.105 8.883 1 96.25 102 LYS A C 1
ATOM 825 O O . LYS A 1 102 ? 7.785 -1.028 9.258 1 96.25 102 LYS A O 1
ATOM 830 N N . LEU A 1 103 ? 6.109 -2.223 8.422 1 96.88 103 LEU A N 1
ATOM 831 C CA . LEU A 1 103 ? 5.293 -1.039 8.18 1 96.88 103 LEU A CA 1
ATOM 832 C C . LEU A 1 103 ? 5 -0.305 9.484 1 96.88 103 LEU A C 1
ATOM 834 O O . LEU A 1 103 ? 5.152 0.916 9.562 1 96.88 103 LEU A O 1
ATOM 838 N N . PRO A 1 104 ? 4.629 -1.015 10.609 1 95.69 104 PRO A N 1
ATOM 839 C CA . PRO A 1 104 ? 4.371 -0.301 11.859 1 95.69 104 PRO A CA 1
ATOM 840 C C . PRO A 1 104 ? 5.609 0.423 12.391 1 95.69 104 PRO A C 1
ATOM 842 O O . PRO A 1 104 ? 5.504 1.551 12.883 1 95.69 104 PRO A O 1
ATOM 845 N N . GLU A 1 105 ? 6.723 -0.26 12.289 1 95.88 105 GLU A N 1
ATOM 846 C CA . GLU A 1 105 ? 7.969 0.371 12.719 1 95.88 105 GLU A CA 1
ATOM 847 C C . GLU A 1 105 ? 8.273 1.612 11.891 1 95.88 105 GLU A C 1
ATOM 849 O O . GLU A 1 105 ? 8.656 2.652 12.43 1 95.88 105 GLU A O 1
ATOM 854 N N . THR A 1 106 ? 8.172 1.526 10.594 1 96.5 106 THR A N 1
ATOM 855 C CA . THR A 1 106 ? 8.406 2.646 9.688 1 96.5 106 THR A CA 1
ATOM 856 C C . THR A 1 106 ? 7.473 3.809 10.016 1 96.5 106 THR A C 1
ATOM 858 O O . THR A 1 106 ? 7.906 4.961 10.078 1 96.5 106 THR A O 1
ATOM 861 N N . LYS A 1 107 ? 6.234 3.488 10.227 1 95.62 107 LYS A N 1
ATOM 862 C CA . LYS A 1 107 ? 5.262 4.508 10.609 1 95.62 107 LYS A CA 1
ATOM 863 C C . LYS A 1 107 ? 5.688 5.219 11.891 1 95.62 107 LYS A C 1
ATOM 865 O O . LYS A 1 107 ? 5.594 6.445 11.984 1 95.62 107 LYS A O 1
ATOM 870 N N . SER A 1 108 ? 6.098 4.434 12.852 1 95.69 108 SER A N 1
ATOM 871 C CA . SER A 1 108 ? 6.527 4.996 14.133 1 95.69 108 SER A CA 1
ATOM 872 C C . SER A 1 108 ? 7.703 5.949 13.953 1 95.69 108 SER A C 1
ATOM 874 O O . SER A 1 108 ? 7.754 7.008 14.578 1 95.69 108 SER A O 1
ATOM 876 N N . GLU A 1 109 ? 8.641 5.617 13.102 1 96.38 109 GLU A N 1
ATOM 877 C CA . GLU A 1 109 ? 9.789 6.484 12.828 1 96.38 109 GLU A CA 1
ATOM 878 C C . GLU A 1 109 ? 9.352 7.77 12.133 1 96.38 109 GLU A C 1
ATOM 880 O O . GLU A 1 109 ? 9.859 8.852 12.438 1 96.38 109 GLU A O 1
ATOM 885 N N . ILE A 1 110 ? 8.422 7.629 11.242 1 94.06 110 ILE A N 1
ATOM 886 C CA . ILE A 1 110 ? 7.871 8.805 10.562 1 94.06 110 ILE A CA 1
ATOM 887 C C . ILE A 1 110 ? 7.223 9.727 11.586 1 94.06 110 ILE A C 1
ATOM 889 O O . ILE A 1 110 ? 7.473 10.938 11.586 1 94.06 110 ILE A O 1
ATOM 893 N N . ASP A 1 111 ? 6.41 9.086 12.461 1 93.44 111 ASP A N 1
ATOM 894 C CA . ASP A 1 111 ? 5.715 9.867 13.492 1 93.44 111 ASP A CA 1
ATOM 895 C C . ASP A 1 111 ? 6.707 10.609 14.383 1 93.44 111 ASP A C 1
ATOM 897 O O . ASP A 1 111 ? 6.5 11.773 14.711 1 93.44 111 ASP A O 1
ATOM 901 N N . LYS A 1 112 ? 7.746 9.977 14.719 1 95.62 112 LYS A N 1
ATOM 902 C CA . LYS A 1 112 ? 8.758 10.586 15.578 1 95.62 112 LYS A CA 1
ATOM 903 C C . LYS A 1 112 ? 9.375 11.812 14.922 1 95.62 112 LYS A C 1
ATOM 905 O O . LYS A 1 112 ? 9.516 12.859 15.547 1 95.62 112 LYS A O 1
ATOM 910 N N . VAL A 1 113 ? 9.711 11.672 13.688 1 94.56 113 VAL A N 1
ATOM 911 C CA . VAL A 1 113 ? 10.336 12.773 12.961 1 94.56 113 VAL A CA 1
ATOM 912 C C . VAL A 1 113 ? 9.336 13.914 12.773 1 94.56 113 VAL A C 1
ATOM 914 O O . VAL A 1 113 ? 9.664 15.078 13.016 1 94.56 113 VAL A O 1
ATOM 917 N N . MET A 1 114 ? 8.102 13.594 12.469 1 91.62 114 MET A N 1
ATOM 918 C CA . MET A 1 114 ? 7.082 14.586 12.141 1 91.62 114 MET A CA 1
ATOM 919 C C . MET A 1 114 ? 6.617 15.328 13.398 1 91.62 114 MET A C 1
ATOM 921 O O . MET A 1 114 ? 6.203 16.484 13.32 1 91.62 114 MET A O 1
ATOM 925 N N . ASN A 1 115 ? 6.809 14.68 14.523 1 92 115 ASN A N 1
ATOM 926 C CA . ASN A 1 115 ? 6.293 15.273 15.75 1 92 115 ASN A CA 1
ATOM 927 C C . ASN A 1 115 ? 7.41 15.914 16.578 1 92 115 ASN A C 1
ATOM 929 O O . ASN A 1 115 ? 7.16 16.453 17.656 1 92 115 ASN A O 1
ATOM 933 N N . ASP A 1 116 ? 8.578 15.852 16.016 1 94.44 116 ASP A N 1
ATOM 934 C CA . ASP A 1 116 ? 9.695 16.469 16.719 1 94.44 116 ASP A CA 1
ATOM 935 C C . ASP A 1 116 ? 9.766 17.969 16.422 1 94.44 116 ASP A C 1
ATOM 937 O O . ASP A 1 116 ? 10.391 18.391 15.453 1 94.44 116 ASP A O 1
ATOM 941 N N . ASN A 1 117 ? 9.273 18.766 17.359 1 94.81 117 ASN A N 1
ATOM 942 C CA . ASN A 1 117 ? 9.18 20.203 17.156 1 94.81 117 ASN A CA 1
ATOM 943 C C . ASN A 1 117 ? 10.516 20.891 17.422 1 94.81 117 ASN A C 1
ATOM 945 O O . ASN A 1 117 ? 10.648 22.094 17.219 1 94.81 117 ASN A O 1
ATOM 949 N N . GLN A 1 118 ? 11.469 20.141 17.844 1 97.38 118 GLN A N 1
ATOM 950 C CA . GLN A 1 118 ? 12.781 20.719 18.109 1 97.38 118 GLN A CA 1
ATOM 951 C C . GLN A 1 118 ? 13.633 20.75 16.844 1 97.38 118 GLN A C 1
ATOM 953 O O . GLN A 1 118 ? 14.711 21.344 16.828 1 97.38 118 GLN A O 1
ATOM 958 N N . LEU A 1 119 ? 13.086 20.156 15.836 1 96 119 LEU A N 1
ATOM 959 C CA . LEU A 1 119 ? 13.781 20.172 14.555 1 96 119 LEU A CA 1
ATOM 960 C C . LEU A 1 119 ? 13.445 21.438 13.773 1 96 119 LEU A C 1
ATOM 962 O O . LEU A 1 119 ? 12.344 21.984 13.898 1 96 119 LEU A O 1
ATOM 966 N N . THR A 1 120 ? 14.5 21.797 12.992 1 94.06 120 THR A N 1
ATOM 967 C CA . THR A 1 120 ? 14.188 22.766 11.938 1 94.06 120 THR A CA 1
ATOM 968 C C . THR A 1 120 ? 13.508 22.062 10.766 1 94.06 120 THR A C 1
ATOM 970 O O . THR A 1 120 ? 13.578 20.844 10.633 1 94.06 120 THR A O 1
ATOM 973 N N . THR A 1 121 ? 12.859 22.859 9.953 1 89.38 121 THR A N 1
ATOM 974 C CA . THR A 1 121 ? 12.211 22.281 8.789 1 89.38 121 THR A CA 1
ATOM 975 C C . THR A 1 121 ? 13.242 21.594 7.887 1 89.38 121 THR A C 1
ATOM 977 O O . THR A 1 121 ? 12.969 20.547 7.309 1 89.38 121 THR A O 1
ATOM 980 N N . VAL A 1 122 ? 14.359 22.172 7.762 1 88.38 122 VAL A N 1
ATOM 981 C CA . VAL A 1 122 ? 15.43 21.609 6.941 1 88.38 122 VAL A CA 1
ATOM 982 C C . VAL A 1 122 ? 15.859 20.266 7.504 1 88.38 122 VAL A C 1
ATOM 984 O O . VAL A 1 122 ? 15.977 19.281 6.766 1 88.38 122 VAL A O 1
ATOM 987 N N . LEU A 1 123 ? 16.062 20.234 8.797 1 94.5 123 LEU A N 1
ATOM 988 C CA . LEU A 1 123 ? 16.516 19 9.438 1 94.5 123 LEU A CA 1
ATOM 989 C C . LEU A 1 123 ? 15.414 17.938 9.391 1 94.5 123 LEU A C 1
ATOM 991 O O . LEU A 1 123 ? 15.703 16.75 9.211 1 94.5 123 LEU A O 1
ATOM 995 N N . GLN A 1 124 ? 14.211 18.344 9.562 1 92.5 124 GLN A N 1
ATOM 996 C CA . GLN A 1 124 ? 13.102 17.391 9.453 1 92.5 124 GLN A CA 1
ATOM 997 C C . GLN A 1 124 ? 13.055 16.766 8.062 1 92.5 124 GLN A C 1
ATOM 999 O O . GLN A 1 124 ? 12.906 15.547 7.941 1 92.5 124 GLN A O 1
ATOM 1004 N N . ASN A 1 125 ? 13.203 17.578 7.098 1 89.81 125 ASN A N 1
ATOM 1005 C CA . ASN A 1 125 ? 13.219 17.078 5.727 1 89.81 125 ASN A CA 1
ATOM 1006 C C . ASN A 1 125 ? 14.375 16.109 5.504 1 89.81 125 ASN A C 1
ATOM 1008 O O . ASN A 1 125 ? 14.203 15.07 4.852 1 89.81 125 ASN A O 1
ATOM 1012 N N . LYS A 1 126 ? 15.477 16.469 6 1 93.19 126 LYS A N 1
ATOM 1013 C CA . LYS A 1 126 ? 16.625 15.586 5.867 1 93.19 126 LYS A CA 1
ATOM 1014 C C . LYS A 1 126 ? 16.375 14.234 6.52 1 93.19 126 LYS A C 1
ATOM 1016 O O . LYS A 1 126 ? 16.688 13.195 5.949 1 93.19 126 LYS A O 1
ATOM 1021 N N . LYS A 1 127 ? 15.828 14.266 7.672 1 95.81 127 LYS A N 1
ATOM 1022 C CA . LYS A 1 127 ? 15.523 13.023 8.375 1 95.81 127 LYS A CA 1
ATOM 1023 C C . LYS A 1 127 ? 14.5 12.195 7.613 1 95.81 127 LYS A C 1
ATOM 1025 O O . LYS A 1 127 ? 14.602 10.969 7.559 1 95.81 127 LYS A O 1
ATOM 1030 N N . MET A 1 128 ? 13.555 12.859 7.051 1 92.81 128 MET A N 1
ATOM 1031 C CA . MET A 1 128 ? 12.562 12.156 6.238 1 92.81 128 MET A CA 1
ATOM 1032 C C . MET A 1 128 ? 13.211 11.523 5.012 1 92.81 128 MET A C 1
ATOM 1034 O O . MET A 1 128 ? 12.875 10.406 4.633 1 92.81 128 MET A O 1
ATOM 1038 N N . PHE A 1 129 ? 14.094 12.242 4.434 1 92.19 129 PHE A N 1
ATOM 1039 C CA . PHE A 1 129 ? 14.836 11.719 3.293 1 92.19 129 PHE A CA 1
ATOM 1040 C C . PHE A 1 129 ? 15.633 10.484 3.689 1 92.19 129 PHE A C 1
ATOM 1042 O O . PHE A 1 129 ? 15.641 9.484 2.969 1 92.19 129 PHE A O 1
ATOM 1049 N N . ASP A 1 130 ? 16.266 10.562 4.801 1 94.56 130 ASP A N 1
ATOM 1050 C CA . ASP A 1 130 ? 17.047 9.43 5.297 1 94.56 130 ASP A CA 1
ATOM 1051 C C . ASP A 1 130 ? 16.156 8.219 5.555 1 94.56 130 ASP A C 1
ATOM 1053 O O . ASP A 1 130 ? 16.547 7.082 5.277 1 94.56 130 ASP A O 1
ATOM 1057 N N . LEU A 1 131 ? 14.953 8.453 6.09 1 95.25 131 LEU A N 1
ATOM 1058 C CA . LEU A 1 131 ? 14 7.371 6.309 1 95.25 131 LEU A CA 1
ATOM 1059 C C . LEU A 1 131 ? 13.609 6.719 4.988 1 95.25 131 LEU A C 1
ATOM 1061 O O . LEU A 1 131 ? 13.492 5.496 4.902 1 95.25 131 LEU A O 1
ATOM 1065 N N . ASN A 1 132 ? 13.43 7.512 3.994 1 92.88 132 ASN A N 1
ATOM 1066 C CA . ASN A 1 132 ? 13.086 6.992 2.676 1 92.88 132 ASN A CA 1
ATOM 1067 C C . ASN A 1 132 ? 14.203 6.125 2.104 1 92.88 132 ASN A C 1
ATOM 1069 O O . ASN A 1 132 ? 13.938 5.148 1.401 1 92.88 132 ASN A O 1
ATOM 1073 N N . ARG A 1 133 ? 15.414 6.516 2.381 1 92.94 133 ARG A N 1
ATOM 1074 C CA . ARG A 1 133 ? 16.547 5.723 1.924 1 92.94 133 ARG A CA 1
ATOM 1075 C C . ARG A 1 133 ? 16.625 4.391 2.668 1 92.94 133 ARG A C 1
ATOM 1077 O O . ARG A 1 133 ? 16.938 3.359 2.072 1 92.94 133 ARG A O 1
ATOM 1084 N N . LYS A 1 134 ? 16.312 4.438 3.881 1 94.38 134 LYS A N 1
ATOM 1085 C CA . LYS A 1 134 ? 16.391 3.25 4.727 1 94.38 134 LYS A CA 1
ATOM 1086 C C . LYS A 1 134 ? 15.227 2.299 4.441 1 94.38 134 LYS A C 1
ATOM 1088 O O . LYS A 1 134 ? 15.398 1.078 4.465 1 94.38 134 LYS A O 1
ATOM 1093 N N . TYR A 1 135 ? 14.023 2.848 4.258 1 92.94 135 TYR A N 1
ATOM 1094 C CA . TYR A 1 135 ? 12.805 2.072 4.086 1 92.94 135 TYR A CA 1
ATOM 1095 C C . TYR A 1 135 ? 12.07 2.488 2.814 1 92.94 135 TYR A C 1
ATOM 1097 O O . TYR A 1 135 ? 10.891 2.857 2.863 1 92.94 135 TYR A O 1
ATOM 1105 N N . PRO A 1 136 ? 12.633 2.301 1.657 1 90.12 136 PRO A N 1
ATOM 1106 C CA . PRO A 1 136 ? 12.016 2.846 0.444 1 90.12 136 PRO A CA 1
ATOM 1107 C C . PRO A 1 136 ? 10.688 2.18 0.104 1 90.12 136 PRO A C 1
ATOM 1109 O O . PRO A 1 136 ? 9.734 2.859 -0.281 1 90.12 136 PRO A O 1
ATOM 1112 N N . THR A 1 137 ? 10.602 0.9 0.257 1 90.31 137 THR A N 1
ATOM 1113 C CA . THR A 1 137 ? 9.375 0.181 -0.076 1 90.31 137 THR A CA 1
ATOM 1114 C C . THR A 1 137 ? 8.266 0.513 0.918 1 90.31 137 THR A C 1
ATOM 1116 O O . THR A 1 137 ? 7.137 0.816 0.521 1 90.31 137 THR A O 1
ATOM 1119 N N . GLU A 1 138 ? 8.586 0.52 2.152 1 93.81 138 GLU A N 1
ATOM 1120 C CA . GLU A 1 138 ? 7.625 0.768 3.221 1 93.81 138 GLU A CA 1
ATOM 1121 C C . GLU A 1 138 ? 7.062 2.184 3.139 1 93.81 138 GLU A C 1
ATOM 1123 O O . GLU A 1 138 ? 5.863 2.393 3.324 1 93.81 138 GLU A O 1
ATOM 1128 N N . ILE A 1 139 ? 7.938 3.082 2.799 1 93.25 139 ILE A N 1
ATOM 1129 C CA . ILE A 1 139 ? 7.5 4.473 2.707 1 93.25 139 ILE A CA 1
ATOM 1130 C C . ILE A 1 139 ? 6.57 4.641 1.51 1 93.25 139 ILE A C 1
ATOM 1132 O O . ILE A 1 139 ? 5.562 5.348 1.593 1 93.25 139 ILE A O 1
ATOM 1136 N N . ALA A 1 140 ? 6.891 3.986 0.45 1 89.94 140 ALA A N 1
ATOM 1137 C CA . ALA A 1 140 ? 6.012 4.023 -0.717 1 89.94 140 ALA A CA 1
ATOM 1138 C C . ALA A 1 140 ? 4.629 3.473 -0.383 1 89.94 140 ALA A C 1
ATOM 1140 O O . ALA A 1 140 ? 3.613 4.035 -0.795 1 89.94 140 ALA A O 1
ATOM 1141 N N . ILE A 1 141 ? 4.625 2.424 0.334 1 92.25 141 ILE A N 1
ATOM 1142 C CA . ILE A 1 141 ? 3.367 1.789 0.71 1 92.25 141 ILE A CA 1
ATOM 1143 C C . ILE A 1 141 ? 2.584 2.707 1.646 1 92.25 141 ILE A C 1
ATOM 1145 O O . ILE A 1 141 ? 1.383 2.912 1.464 1 92.25 141 ILE A O 1
ATOM 1149 N N . ILE A 1 142 ? 3.199 3.246 2.656 1 94.38 142 ILE A N 1
ATOM 1150 C CA . ILE A 1 142 ? 2.547 4.156 3.592 1 94.38 142 ILE A CA 1
ATOM 1151 C C . ILE A 1 142 ? 1.983 5.359 2.836 1 94.38 142 ILE A C 1
ATOM 1153 O O . ILE A 1 142 ? 0.854 5.785 3.092 1 94.38 142 ILE A O 1
ATOM 1157 N N . ASN A 1 143 ? 2.721 5.879 1.894 1 90.5 143 ASN A N 1
ATOM 1158 C CA . ASN A 1 143 ? 2.23 6.977 1.065 1 90.5 143 ASN A CA 1
ATOM 1159 C C . ASN A 1 143 ? 0.981 6.574 0.287 1 90.5 143 ASN A C 1
ATOM 1161 O O . ASN A 1 143 ? 0.044 7.363 0.161 1 90.5 143 ASN A O 1
ATOM 1165 N N . TYR A 1 144 ? 1.068 5.422 -0.213 1 90.62 144 TYR A N 1
ATOM 1166 C CA . TYR A 1 144 ? -0.092 4.91 -0.934 1 90.62 144 TYR A CA 1
ATOM 1167 C C . TYR A 1 144 ? -1.316 4.855 -0.028 1 90.62 144 TYR A C 1
ATOM 1169 O O . TYR A 1 144 ? -2.406 5.277 -0.421 1 90.62 144 TYR A O 1
ATOM 1177 N N . ILE A 1 145 ? -1.176 4.359 1.174 1 92 145 ILE A N 1
ATOM 1178 C CA . ILE A 1 145 ? -2.271 4.234 2.127 1 92 145 ILE A CA 1
ATOM 1179 C C . ILE A 1 145 ? -2.824 5.617 2.465 1 92 145 ILE A C 1
ATOM 1181 O O . ILE A 1 145 ? -4.039 5.828 2.453 1 92 145 ILE A O 1
ATOM 1185 N N . VAL A 1 146 ? -1.96 6.5 2.742 1 89.5 146 VAL A N 1
ATOM 1186 C CA . VAL A 1 146 ? -2.361 7.859 3.098 1 89.5 146 VAL A CA 1
ATOM 1187 C C . VAL A 1 146 ? -3.182 8.469 1.964 1 89.5 146 VAL A C 1
ATOM 1189 O O . VAL A 1 146 ? -4.227 9.078 2.203 1 89.5 146 VAL A O 1
ATOM 1192 N N . ASN A 1 147 ? -2.732 8.281 0.811 1 85.69 147 ASN A N 1
ATOM 1193 C CA . ASN A 1 147 ? -3.453 8.805 -0.347 1 85.69 147 ASN A CA 1
ATOM 1194 C C . ASN A 1 147 ? -4.844 8.188 -0.466 1 85.69 147 ASN A C 1
ATOM 1196 O O . ASN A 1 147 ? -5.812 8.883 -0.759 1 85.69 147 ASN A O 1
ATOM 1200 N N . GLN A 1 148 ? -4.895 6.926 -0.226 1 84.25 148 GLN A N 1
ATOM 1201 C CA . GLN A 1 148 ? -6.184 6.246 -0.296 1 84.25 148 GLN A CA 1
ATOM 1202 C C . GLN A 1 148 ? -7.152 6.797 0.746 1 84.25 148 GLN A C 1
ATOM 1204 O O . GLN A 1 148 ? -8.328 7.012 0.452 1 84.25 148 GLN A O 1
ATOM 1209 N N . VAL A 1 149 ? -6.617 7.066 1.896 1 84.75 149 VAL A N 1
ATOM 1210 C CA . VAL A 1 149 ? -7.434 7.547 3.006 1 84.75 149 VAL A CA 1
ATOM 1211 C C . VAL A 1 149 ? -7.914 8.969 2.719 1 84.75 149 VAL A C 1
ATOM 1213 O O . VAL A 1 149 ? -9.086 9.289 2.943 1 84.75 149 VAL A O 1
ATOM 1216 N N . LEU A 1 150 ? -7.055 9.766 2.203 1 82.88 150 LEU A N 1
ATOM 1217 C CA . LEU A 1 150 ? -7.387 11.164 1.942 1 82.88 150 LEU A CA 1
ATOM 1218 C C . LEU A 1 150 ? -8.383 11.281 0.791 1 82.88 150 LEU A C 1
ATOM 1220 O O . LEU A 1 150 ? -9.281 12.125 0.824 1 82.88 150 LEU A O 1
ATOM 1224 N N . VAL A 1 151 ? -8.219 10.477 -0.148 1 74.69 151 VAL A N 1
ATOM 1225 C CA . VAL A 1 151 ? -9.117 10.5 -1.297 1 74.69 151 VAL A CA 1
ATOM 1226 C C . VAL A 1 151 ? -10.516 10.055 -0.87 1 74.69 151 VAL A C 1
ATOM 1228 O O . VAL A 1 151 ? -11.516 10.656 -1.272 1 74.69 151 VAL A O 1
ATOM 1231 N N . THR A 1 152 ? -10.539 9.086 -0.071 1 74.38 152 THR A N 1
ATOM 1232 C CA . THR A 1 152 ? -11.828 8.594 0.399 1 74.38 152 THR A CA 1
ATOM 1233 C C . THR A 1 152 ? -12.508 9.625 1.292 1 74.38 152 THR A C 1
ATOM 1235 O O . THR A 1 152 ? -13.727 9.805 1.219 1 74.38 152 THR A O 1
ATOM 1238 N N . ALA A 1 153 ? -11.719 10.328 2.033 1 69.06 153 ALA A N 1
ATOM 1239 C CA . ALA A 1 153 ? -12.266 11.359 2.918 1 69.06 153 ALA A CA 1
ATOM 1240 C C . ALA A 1 153 ? -12.781 12.555 2.119 1 69.06 153 ALA A C 1
ATOM 1242 O O . ALA A 1 153 ? -13.828 13.117 2.441 1 69.06 153 ALA A O 1
ATOM 1243 N N . THR A 1 154 ? -12.031 12.938 1.145 1 67.31 154 THR A N 1
ATOM 1244 C CA . THR A 1 154 ? -12.422 14.086 0.342 1 67.31 154 THR A CA 1
ATOM 1245 C C . THR A 1 154 ? -13.656 13.773 -0.497 1 67.31 154 THR A C 1
ATOM 1247 O O . THR A 1 154 ? -14.531 14.625 -0.664 1 67.31 154 THR A O 1
ATOM 1250 N N . THR A 1 155 ? -13.602 12.602 -0.909 1 61.97 155 THR A N 1
ATOM 1251 C CA . THR A 1 155 ? -14.758 12.195 -1.701 1 61.97 155 THR A CA 1
ATOM 1252 C C . THR A 1 155 ? -16.016 12.125 -0.833 1 61.97 155 THR A C 1
ATOM 1254 O O . THR A 1 155 ? -17.094 12.531 -1.264 1 61.97 155 THR A O 1
ATOM 1257 N N . ARG A 1 156 ? -15.82 11.773 0.344 1 59.75 156 ARG A N 1
ATOM 1258 C CA . ARG A 1 156 ? -16.953 11.711 1.256 1 59.75 156 ARG A CA 1
ATOM 1259 C C . ARG A 1 156 ? -17.422 13.109 1.65 1 59.75 156 ARG A C 1
ATOM 1261 O O . ARG A 1 156 ? -18.609 13.375 1.741 1 59.75 156 ARG A O 1
ATOM 1268 N N . GLN A 1 157 ? -16.297 13.844 1.864 1 54.66 157 GLN A N 1
ATOM 1269 C CA . GLN A 1 157 ? -16.625 15.227 2.203 1 54.66 157 GLN A CA 1
ATOM 1270 C C . GLN A 1 157 ? -17.25 15.945 1.018 1 54.66 157 GLN A C 1
ATOM 1272 O O . GLN A 1 157 ? -18.219 16.703 1.186 1 54.66 157 GLN A O 1
ATOM 1277 N N . GLY A 1 158 ? -16.641 15.695 -0.098 1 50.66 158 GLY A N 1
ATOM 1278 C CA . GLY A 1 158 ? -17.25 16.266 -1.285 1 50.66 158 GLY A CA 1
ATOM 1279 C C . GLY A 1 158 ? -18.672 15.773 -1.52 1 50.66 158 GLY A C 1
ATOM 1280 O O . GLY A 1 158 ? -19.531 16.547 -1.947 1 50.66 158 GLY A O 1
ATOM 1281 N N . GLN A 1 159 ? -18.734 14.562 -1.207 1 47.5 159 GLN A N 1
ATOM 1282 C CA . GLN A 1 159 ? -20.078 14.008 -1.354 1 47.5 159 GLN A CA 1
ATOM 1283 C C . GLN A 1 159 ? -21.031 14.578 -0.307 1 47.5 159 GLN A C 1
ATOM 1285 O O . GLN A 1 159 ? -22.203 14.844 -0.602 1 47.5 159 GLN A O 1
ATOM 1290 N N . ILE A 1 160 ? -20.328 14.734 0.795 1 45.84 160 ILE A N 1
ATOM 1291 C CA . ILE A 1 160 ? -21.156 15.32 1.846 1 45.84 160 ILE A CA 1
ATOM 1292 C C . ILE A 1 160 ? -21.453 16.781 1.506 1 45.84 160 ILE A C 1
ATOM 1294 O O . ILE A 1 160 ? -22.594 17.234 1.661 1 45.84 160 ILE A O 1
ATOM 1298 N N . THR A 1 161 ? -20.406 17.484 1.08 1 48.22 161 THR A N 1
ATOM 1299 C CA . THR A 1 161 ? -20.641 18.859 0.681 1 48.22 161 THR A CA 1
ATOM 1300 C C . THR A 1 161 ? -21.594 18.938 -0.503 1 48.22 161 THR A C 1
ATOM 1302 O O . THR A 1 161 ? -22.469 19.812 -0.551 1 48.22 161 THR A O 1
ATOM 1305 N N . THR A 1 162 ? -21.375 18.016 -1.334 1 45.91 162 THR A N 1
ATOM 1306 C CA . THR A 1 162 ? -22.266 18 -2.486 1 45.91 162 THR A CA 1
ATOM 1307 C C . THR A 1 162 ? -23.672 17.562 -2.07 1 45.91 162 THR A C 1
ATOM 1309 O O . THR A 1 162 ? -24.672 18.125 -2.549 1 45.91 162 THR A O 1
ATOM 1312 N N . ALA A 1 163 ? -23.734 16.672 -1.196 1 44.03 163 ALA A N 1
ATOM 1313 C CA . ALA A 1 163 ? -25.031 16.219 -0.699 1 44.03 163 ALA A CA 1
ATOM 1314 C C . ALA A 1 163 ? -25.703 17.312 0.118 1 44.03 163 ALA A C 1
ATOM 1316 O O . ALA A 1 163 ? -26.906 17.531 -0.023 1 44.03 163 ALA A O 1
ATOM 1317 N N . ASN A 1 164 ? -24.906 17.938 0.95 1 46.44 164 ASN A N 1
ATOM 1318 C CA . ASN A 1 164 ? -25.469 19.047 1.704 1 46.44 164 ASN A CA 1
ATOM 1319 C C . ASN A 1 164 ? -25.875 20.203 0.785 1 46.44 164 ASN A C 1
ATOM 1321 O O . ASN A 1 164 ? -26.891 20.859 1.028 1 46.44 164 ASN A O 1
ATOM 1325 N N . LYS A 1 165 ? -25.047 20.438 -0.161 1 44.62 165 LYS A N 1
ATOM 1326 C CA . LYS A 1 165 ? -25.438 21.438 -1.151 1 44.62 165 LYS A CA 1
ATOM 1327 C C . LYS A 1 165 ? -26.719 21.047 -1.871 1 44.62 165 LYS A C 1
ATOM 1329 O O . LYS A 1 165 ? -27.547 21.891 -2.182 1 44.62 165 LYS A O 1
ATOM 1334 N N . ILE A 1 166 ? -26.812 19.766 -2.053 1 37 166 ILE A N 1
ATOM 1335 C CA . ILE A 1 166 ? -28.016 19.281 -2.717 1 37 166 ILE A CA 1
ATOM 1336 C C . ILE A 1 166 ? -29.188 19.312 -1.745 1 37 166 ILE A C 1
ATOM 1338 O O . ILE A 1 166 ? -30.297 19.719 -2.117 1 37 166 ILE A O 1
ATOM 1342 N N . LEU A 1 167 ? -28.938 19 -0.511 1 37.72 167 LEU A N 1
ATOM 1343 C CA . LEU A 1 167 ? -30.016 19.031 0.474 1 37.72 167 LEU A CA 1
ATOM 1344 C C . LEU A 1 167 ? -30.328 20.453 0.904 1 37.72 167 LEU A C 1
ATOM 1346 O O . LEU A 1 167 ? -31.469 20.766 1.271 1 37.72 167 LEU A O 1
ATOM 1350 N N . GLY A 1 168 ? -29.234 21.297 1.05 1 36.91 168 GLY A N 1
ATOM 1351 C CA . GLY A 1 168 ? -29.469 22.672 1.457 1 36.91 168 GLY A CA 1
ATOM 1352 C C . GLY A 1 168 ? -30.234 23.484 0.428 1 36.91 168 GLY A C 1
ATOM 1353 O O . GLY A 1 168 ? -30.484 24.672 0.628 1 36.91 168 GLY A O 1
ATOM 1354 N N . GLY A 1 169 ? -30.172 23.031 -0.828 1 34.47 169 GLY A N 1
ATOM 1355 C CA . GLY A 1 169 ? -31 23.797 -1.733 1 34.47 169 GLY A CA 1
ATOM 1356 C C . GLY A 1 169 ? -32.469 23.734 -1.387 1 34.47 169 GLY A C 1
ATOM 1357 O O . GLY A 1 169 ? -33.312 24.375 -2.043 1 34.47 169 GLY A O 1
ATOM 1358 N N . SER A 1 170 ? -32.844 22.562 -0.826 1 32.12 170 SER A N 1
ATOM 1359 C CA . SER A 1 170 ? -34.312 22.578 -0.735 1 32.12 170 SER A CA 1
ATOM 1360 C C . SER A 1 170 ? -34.781 23.453 0.426 1 32.12 170 SER A C 1
ATOM 1362 O O . SER A 1 170 ? -34.438 23.172 1.583 1 32.12 170 SER A O 1
ATOM 1364 N N . LYS A 1 171 ? -34.719 24.766 0.197 1 32.94 171 LYS A N 1
ATOM 1365 C CA . LYS A 1 171 ? -35.562 25.625 1.03 1 32.94 171 LYS A CA 1
ATOM 1366 C C . LYS A 1 171 ? -36.812 24.875 1.47 1 32.94 171 LYS A C 1
ATOM 1368 O O . LYS A 1 171 ? -37.406 24.125 0.688 1 32.94 171 LYS A O 1
ATOM 1373 N N . PRO A 1 172 ? -36.906 24.516 2.721 1 29.09 172 PRO A N 1
ATOM 1374 C CA . PRO A 1 172 ? -38.188 23.938 3.131 1 29.09 172 PRO A CA 1
ATOM 1375 C C . PRO A 1 172 ? -39.375 24.641 2.51 1 29.09 172 PRO A C 1
ATOM 1377 O O . PRO A 1 172 ? -39.438 25.875 2.518 1 29.09 172 PRO A O 1
ATOM 1380 N N . PHE A 1 173 ? -39.812 24.25 1.4 1 29.83 173 PHE A N 1
ATOM 1381 C CA . PHE A 1 173 ? -41.031 24.75 0.761 1 29.83 173 PHE A CA 1
ATOM 1382 C C . PHE A 1 173 ? -42.156 24.922 1.781 1 29.83 173 PHE A C 1
ATOM 1384 O O . PHE A 1 173 ? -43.281 25.266 1.42 1 29.83 173 PHE A O 1
ATOM 1391 N N . GLY A 1 174 ? -41.906 24.344 2.965 1 27.02 174 GLY A N 1
ATOM 1392 C CA . GLY A 1 174 ? -43.125 24.203 3.713 1 27.02 174 GLY A CA 1
ATOM 1393 C C . GLY A 1 174 ? -43.75 25.547 4.102 1 27.02 174 GLY A C 1
ATOM 1394 O O . GLY A 1 174 ? -44.406 25.656 5.121 1 27.02 174 GLY A O 1
ATOM 1395 N N . ASP A 1 175 ? -43.25 26.719 3.607 1 24.56 175 ASP A N 1
ATOM 1396 C CA . ASP A 1 175 ? -44.062 27.781 4.176 1 24.56 175 ASP A CA 1
ATOM 1397 C C . ASP A 1 175 ? -45.531 27.578 3.824 1 24.56 175 ASP A C 1
ATOM 1399 O O . ASP A 1 175 ? -45.938 27.812 2.689 1 24.56 175 ASP A O 1
ATOM 1403 N N . PHE A 1 176 ? -46 26.312 4.035 1 24.28 176 PHE A N 1
ATOM 1404 C CA . PHE A 1 176 ? -47.438 26.203 3.906 1 24.28 176 PHE A CA 1
ATOM 1405 C C . PHE A 1 176 ? -48.156 27.406 4.523 1 24.28 176 PHE A C 1
ATOM 1407 O O . PHE A 1 176 ? -47.719 27.922 5.551 1 24.28 176 PHE A O 1
ATOM 1414 N N . ASP A 1 177 ? -48.844 28.156 3.678 1 26 177 ASP A N 1
ATOM 1415 C CA . ASP A 1 177 ? -49.781 29.266 3.861 1 26 177 ASP A CA 1
ATOM 1416 C C . ASP A 1 177 ? -50.656 29.047 5.09 1 26 177 ASP A C 1
ATOM 1418 O O . ASP A 1 177 ? -51.312 28.016 5.227 1 26 177 ASP A O 1
ATOM 1422 N N . LYS A 1 178 ? -50.125 29.453 6.312 1 26.95 178 LYS A N 1
ATOM 1423 C CA . LYS A 1 178 ? -51.125 29.609 7.391 1 26.95 178 LYS A CA 1
ATOM 1424 C C . LYS A 1 178 ? -52.469 30.078 6.855 1 26.95 178 LYS A C 1
ATOM 1426 O O . LYS A 1 178 ? -52.562 31.188 6.332 1 26.95 178 LYS A O 1
ATOM 1431 N N . ALA A 1 179 ? -53.188 29.188 6.188 1 24.61 179 ALA A N 1
ATOM 1432 C CA . ALA A 1 179 ? -54.594 29.453 5.844 1 24.61 179 ALA A CA 1
ATOM 1433 C C . ALA A 1 179 ? -55.281 30.266 6.938 1 24.61 179 ALA A C 1
ATOM 1435 O O . ALA A 1 179 ? -54.875 30.219 8.102 1 24.61 179 ALA A O 1
ATOM 1436 N N . GLY A 1 180 ? -56.094 31.266 6.535 1 24.17 180 GLY A N 1
ATOM 1437 C CA . GLY A 1 180 ? -57 32.312 7.008 1 24.17 180 GLY A CA 1
ATOM 1438 C C . GLY A 1 180 ? -57.969 31.859 8.055 1 24.17 180 GLY A C 1
ATOM 1439 O O . GLY A 1 180 ? -58.969 31.188 7.727 1 24.17 180 GLY A O 1
ATOM 1440 N N . GLU A 1 181 ? -57.531 31.062 9.078 1 23.39 181 GLU A N 1
ATOM 1441 C CA . GLU A 1 181 ? -58.625 30.859 10.023 1 23.39 181 GLU A CA 1
ATOM 1442 C C . GLU A 1 181 ? -59.438 32.125 10.188 1 23.39 181 GLU A C 1
ATOM 1444 O O . GLU A 1 181 ? -58.906 33.219 10.438 1 23.39 181 GLU A O 1
ATOM 1449 N N . ASN A 1 182 ? -60.594 32.094 9.508 1 25.02 182 ASN A N 1
ATOM 1450 C CA . ASN A 1 182 ? -61.781 32.969 9.625 1 25.02 182 ASN A CA 1
ATOM 1451 C C . ASN A 1 182 ? -62.062 33.312 11.086 1 25.02 182 ASN A C 1
ATOM 1453 O O . ASN A 1 182 ? -62.344 32.406 11.891 1 25.02 182 ASN A O 1
ATOM 1457 N N . ARG A 1 183 ? -61.344 34.188 11.695 1 25.06 183 ARG A N 1
ATOM 1458 C CA . ARG A 1 183 ? -61.75 34.812 12.953 1 25.06 183 ARG A CA 1
ATOM 1459 C C . ARG A 1 183 ? -63.219 35.188 12.938 1 25.06 183 ARG A C 1
ATOM 1461 O O . ARG A 1 183 ? -63.656 36.031 12.156 1 25.06 183 ARG A O 1
ATOM 1468 N N . ASP A 1 184 ? -64.125 34.125 12.945 1 23.88 184 ASP A N 1
ATOM 1469 C CA . ASP A 1 184 ? -65.5 34.438 13.258 1 23.88 184 ASP A CA 1
ATOM 1470 C C . ASP A 1 184 ? -65.562 35.438 14.414 1 23.88 184 ASP A C 1
ATOM 1472 O O . ASP A 1 184 ? -65.188 35.094 15.547 1 23.88 184 ASP A O 1
ATOM 1476 N N . LYS A 1 185 ? -65.188 36.656 14.227 1 26.14 185 LYS A N 1
ATOM 1477 C CA . LYS A 1 185 ? -65.625 37.781 15.07 1 26.14 185 LYS A CA 1
ATOM 1478 C C . LYS A 1 185 ? -67.125 37.719 15.328 1 26.14 185 LYS A C 1
ATOM 1480 O O . LYS A 1 185 ? -67.938 37.781 14.398 1 26.14 185 LYS A O 1
ATOM 1485 N N . VAL A 1 186 ? -67.562 36.906 16.312 1 24.02 186 VAL A N 1
ATOM 1486 C CA . VAL A 1 186 ? -68.875 37.062 16.938 1 24.02 186 VAL A CA 1
ATOM 1487 C C . VAL A 1 186 ? -69.188 38.531 17.141 1 24.02 186 VAL A C 1
ATOM 1489 O O . VAL A 1 186 ? -68.312 39.312 17.531 1 24.02 186 VAL A O 1
ATOM 1492 N N . PRO A 1 187 ? -70.375 39.062 16.875 1 27.91 187 PRO A N 1
ATOM 1493 C CA . PRO A 1 187 ? -71.062 40.312 17.078 1 27.91 187 PRO A CA 1
ATOM 1494 C C . PRO A 1 187 ? -71.062 40.75 18.531 1 27.91 187 PRO A C 1
ATOM 1496 O O . PRO A 1 187 ? -71.062 39.906 19.438 1 27.91 187 PRO A O 1
ATOM 1499 N N . LYS A 1 188 ? -70.812 42 18.719 1 20.27 188 LYS A N 1
ATOM 1500 C CA . LYS A 1 188 ? -72 42.688 19.234 1 20.27 188 LYS A CA 1
ATOM 1501 C C . LYS A 1 188 ? -73.125 42.719 18.188 1 20.27 188 LYS A C 1
ATOM 1503 O O . LYS A 1 188 ? -72.812 42.906 16.984 1 20.27 188 LYS A O 1
ATOM 1508 N N . MET B 1 1 ? -1.021 24.016 8.609 1 30.89 1 MET B N 1
ATOM 1509 C CA . MET B 1 1 ? 0.348 23.516 8.602 1 30.89 1 MET B CA 1
ATOM 1510 C C . MET B 1 1 ? 0.392 22.062 8.141 1 30.89 1 MET B C 1
ATOM 1512 O O . MET B 1 1 ? 1.404 21.609 7.605 1 30.89 1 MET B O 1
ATOM 1516 N N . ILE B 1 2 ? -0.86 21.469 8.312 1 35.97 2 ILE B N 1
ATOM 1517 C CA . ILE B 1 2 ? -0.92 20.047 7.965 1 35.97 2 ILE B CA 1
ATOM 1518 C C . ILE B 1 2 ? -0.818 19.891 6.449 1 35.97 2 ILE B C 1
ATOM 1520 O O . ILE B 1 2 ? -0.145 18.984 5.961 1 35.97 2 ILE B O 1
ATOM 1524 N N . LYS B 1 3 ? -1.498 20.875 5.793 1 39 3 LYS B N 1
ATOM 1525 C CA . LYS B 1 3 ? -1.422 20.797 4.336 1 39 3 LYS B CA 1
ATOM 1526 C C . LYS B 1 3 ? 0.009 21 3.848 1 39 3 LYS B C 1
ATOM 1528 O O . LYS B 1 3 ? 0.456 20.328 2.916 1 39 3 LYS B O 1
ATOM 1533 N N . ILE B 1 4 ? 0.559 21.969 4.578 1 37.81 4 ILE B N 1
ATOM 1534 C CA . ILE B 1 4 ? 1.915 22.281 4.141 1 37.81 4 ILE B CA 1
ATOM 1535 C C . ILE B 1 4 ? 2.838 21.094 4.441 1 37.81 4 ILE B C 1
ATOM 1537 O O . ILE B 1 4 ? 3.65 20.703 3.604 1 37.81 4 ILE B O 1
ATOM 1541 N N . LEU B 1 5 ? 2.625 20.656 5.66 1 42.69 5 LEU B N 1
ATOM 1542 C CA . LEU B 1 5 ? 3.521 19.594 6.09 1 42.69 5 LEU B CA 1
ATOM 1543 C C . LEU B 1 5 ? 3.258 18.312 5.309 1 42.69 5 LEU B C 1
ATOM 1545 O O . LEU B 1 5 ? 4.195 17.594 4.93 1 42.69 5 LEU B O 1
ATOM 1549 N N . TRP B 1 6 ? 1.96 18.125 5.113 1 43.59 6 TRP B N 1
ATOM 1550 C CA . TRP B 1 6 ? 1.617 16.938 4.348 1 43.59 6 TRP B CA 1
ATOM 1551 C C . TRP B 1 6 ? 1.967 17.109 2.873 1 43.59 6 TRP B C 1
ATOM 1553 O O . TRP B 1 6 ? 2.434 16.172 2.221 1 43.59 6 TRP B O 1
ATOM 1563 N N . VAL B 1 7 ? 1.702 18.328 2.434 1 39.22 7 VAL B N 1
ATOM 1564 C CA . VAL B 1 7 ? 2.115 18.594 1.063 1 39.22 7 VAL B CA 1
ATOM 1565 C C . VAL B 1 7 ? 3.629 18.438 0.938 1 39.22 7 VAL B C 1
ATOM 1567 O O . VAL B 1 7 ? 4.121 17.891 -0.043 1 39.22 7 VAL B O 1
ATOM 1570 N N . ILE B 1 8 ? 4.246 18.938 1.939 1 40.09 8 ILE B N 1
ATOM 1571 C CA . ILE B 1 8 ? 5.695 18.781 1.938 1 40.09 8 ILE B CA 1
ATOM 1572 C C . ILE B 1 8 ? 6.055 17.297 2.096 1 40.09 8 ILE B C 1
ATOM 1574 O O . ILE B 1 8 ? 7 16.812 1.471 1 40.09 8 ILE B O 1
ATOM 1578 N N . PHE B 1 9 ? 5.285 16.672 2.994 1 43.84 9 PHE B N 1
ATOM 1579 C CA . PHE B 1 9 ? 5.539 15.242 3.135 1 43.84 9 PHE B CA 1
ATOM 1580 C C . PHE B 1 9 ? 5.301 14.516 1.815 1 43.84 9 PHE B C 1
ATOM 1582 O O . PHE B 1 9 ? 6.109 13.68 1.41 1 43.84 9 PHE B O 1
ATOM 1589 N N . VAL B 1 10 ? 4.164 14.805 1.241 1 41.22 10 VAL B N 1
ATOM 1590 C CA . VAL B 1 10 ? 3.887 14.188 -0.053 1 41.22 10 VAL B CA 1
ATOM 1591 C C . VAL B 1 10 ? 4.945 14.617 -1.066 1 41.22 10 VAL B C 1
ATOM 1593 O O . VAL B 1 10 ? 5.41 13.812 -1.87 1 41.22 10 VAL B O 1
ATOM 1596 N N . VAL B 1 11 ? 5.348 15.789 -1.016 1 38.88 11 VAL B N 1
ATOM 1597 C CA . VAL B 1 11 ? 6.371 16.266 -1.943 1 38.88 11 VAL B CA 1
ATOM 1598 C C . VAL B 1 11 ? 7.719 15.633 -1.588 1 38.88 11 VAL B C 1
ATOM 1600 O O . VAL B 1 11 ? 8.484 15.25 -2.475 1 38.88 11 VAL B O 1
ATOM 1603 N N . ALA B 1 12 ? 8.062 15.641 -0.35 1 38.47 12 ALA B N 1
ATOM 1604 C CA . ALA B 1 12 ? 9.359 15.086 0.03 1 38.47 12 ALA B CA 1
ATOM 1605 C C . ALA B 1 12 ? 9.438 13.594 -0.276 1 38.47 12 ALA B C 1
ATOM 1607 O O . ALA B 1 12 ? 10.492 13.086 -0.658 1 38.47 12 ALA B O 1
ATOM 1608 N N . VAL B 1 13 ? 8.492 12.883 0.011 1 35.69 13 VAL B N 1
ATOM 1609 C CA . VAL B 1 13 ? 8.539 11.445 -0.212 1 35.69 13 VAL B CA 1
ATOM 1610 C C . VAL B 1 13 ? 8.602 11.156 -1.71 1 35.69 13 VAL B C 1
ATOM 1612 O O . VAL B 1 13 ? 9.242 10.195 -2.137 1 35.69 13 VAL B O 1
ATOM 1615 N N . PHE B 1 14 ? 7.836 11.797 -2.518 1 37.19 14 PHE B N 1
ATOM 1616 C CA . PHE B 1 14 ? 7.938 11.43 -3.924 1 37.19 14 PHE B CA 1
ATOM 1617 C C . PHE B 1 14 ? 9.273 11.883 -4.508 1 37.19 14 PHE B C 1
ATOM 1619 O O . PHE B 1 14 ? 9.523 11.711 -5.699 1 37.19 14 PHE B O 1
ATOM 1626 N N . GLY B 1 15 ? 10.336 11.961 -3.822 1 33.38 15 GLY B N 1
ATOM 1627 C CA . GLY B 1 15 ? 11.68 12.125 -4.34 1 33.38 15 GLY B CA 1
ATOM 1628 C C . GLY B 1 15 ? 11.766 13.078 -5.516 1 33.38 15 GLY B C 1
ATOM 1629 O O . GLY B 1 15 ? 12.719 13.039 -6.293 1 33.38 15 GLY B O 1
ATOM 1630 N N . ARG B 1 16 ? 10.742 13.445 -6.219 1 32.16 16 ARG B N 1
ATOM 1631 C CA . ARG B 1 16 ? 11.125 14.352 -7.301 1 32.16 16 ARG B CA 1
ATOM 1632 C C . ARG B 1 16 ? 11.992 15.484 -6.777 1 32.16 16 ARG B C 1
ATOM 1634 O O . ARG B 1 16 ? 11.672 16.109 -5.77 1 32.16 16 ARG B O 1
ATOM 1641 N N . ASP B 1 17 ? 13.25 15.406 -7.086 1 30.86 17 ASP B N 1
ATOM 1642 C CA . ASP B 1 17 ? 14.047 16.625 -7.051 1 30.86 17 ASP B CA 1
ATOM 1643 C C . ASP B 1 17 ? 13.188 17.859 -7.348 1 30.86 17 ASP B C 1
ATOM 1645 O O . ASP B 1 17 ? 12.758 18.062 -8.484 1 30.86 17 ASP B O 1
ATOM 1649 N N . VAL B 1 18 ? 12.203 18.094 -6.707 1 33.94 18 VAL B N 1
ATOM 1650 C CA . VAL B 1 18 ? 11.82 19.453 -7.023 1 33.94 18 VAL B CA 1
ATOM 1651 C C . VAL B 1 18 ? 13.062 20.344 -7.094 1 33.94 18 VAL B C 1
ATOM 1653 O O . VAL B 1 18 ? 13.789 20.484 -6.105 1 33.94 18 VAL B O 1
ATOM 1656 N N . PRO B 1 19 ? 13.703 20.344 -8.211 1 32.38 19 PRO B N 1
ATOM 1657 C CA . PRO B 1 19 ? 14.789 21.312 -8.258 1 32.38 19 PRO B CA 1
ATOM 1658 C C . PRO B 1 19 ? 14.469 22.594 -7.469 1 32.38 19 PRO B C 1
ATOM 1660 O O . PRO B 1 19 ? 13.414 23.188 -7.664 1 32.38 19 PRO B O 1
ATOM 1663 N N . MET B 1 20 ? 14.891 22.656 -6.254 1 33.66 20 MET B N 1
ATOM 1664 C CA . MET B 1 20 ? 14.773 24 -5.703 1 33.66 20 MET B CA 1
ATOM 1665 C C . MET B 1 20 ? 15.07 25.047 -6.77 1 33.66 20 MET B C 1
ATOM 1667 O O . MET B 1 20 ? 14.445 26.109 -6.785 1 33.66 20 MET B O 1
ATOM 1671 N N . ASN B 1 21 ? 16.281 24.766 -7.41 1 32.44 21 ASN B N 1
ATOM 1672 C CA . ASN B 1 21 ? 16.859 25.812 -8.25 1 32.44 21 ASN B CA 1
ATOM 1673 C C . ASN B 1 21 ? 16.391 25.703 -9.695 1 32.44 21 ASN B C 1
ATOM 1675 O O . ASN B 1 21 ? 17.031 26.219 -10.609 1 32.44 21 ASN B O 1
ATOM 1679 N N . GLY B 1 22 ? 15.75 24.703 -10.203 1 35.16 22 GLY B N 1
ATOM 1680 C CA . GLY B 1 22 ? 15.711 24.906 -11.641 1 35.16 22 GLY B CA 1
ATOM 1681 C C . GLY B 1 22 ? 15.18 26.266 -12.039 1 35.16 22 GLY B C 1
ATOM 1682 O O . GLY B 1 22 ? 14.68 27.016 -11.195 1 35.16 22 GLY B O 1
ATOM 1683 N N . PRO B 1 23 ? 15.539 26.688 -13.234 1 34.25 23 PRO B N 1
ATOM 1684 C CA . PRO B 1 23 ? 15.047 27.984 -13.695 1 34.25 23 PRO B CA 1
ATOM 1685 C C . PRO B 1 23 ? 13.578 28.219 -13.352 1 34.25 23 PRO B C 1
ATOM 1687 O O . PRO B 1 23 ? 12.938 29.125 -13.906 1 34.25 23 PRO B O 1
ATOM 1690 N N . PHE B 1 24 ? 12.859 27.219 -13.398 1 35.03 24 PHE B N 1
ATOM 1691 C CA . PHE B 1 24 ? 11.445 27.484 -13.164 1 35.03 24 PHE B CA 1
ATOM 1692 C C . PHE B 1 24 ? 11.266 28.453 -12 1 35.03 24 PHE B C 1
ATOM 1694 O O . PHE B 1 24 ? 12.141 28.562 -11.141 1 35.03 24 PHE B O 1
ATOM 1701 N N . GLY B 1 25 ? 10 29.312 -11.953 1 35.41 25 GLY B N 1
ATOM 1702 C CA . GLY B 1 25 ? 9.453 30.5 -11.312 1 35.41 25 GLY B CA 1
ATOM 1703 C C . GLY B 1 25 ? 9.672 30.516 -9.805 1 35.41 25 GLY B C 1
ATOM 1704 O O . GLY B 1 25 ? 10.125 29.531 -9.234 1 35.41 25 GLY B O 1
ATOM 1705 N N . ALA B 1 26 ? 9.297 31.703 -9.188 1 39.91 26 ALA B N 1
ATOM 1706 C CA . ALA B 1 26 ? 9 32.125 -7.824 1 39.91 26 ALA B CA 1
ATOM 1707 C C . ALA B 1 26 ? 8.461 30.969 -6.988 1 39.91 26 ALA B C 1
ATOM 1709 O O . ALA B 1 26 ? 7.555 30.266 -7.418 1 39.91 26 ALA B O 1
ATOM 1710 N N . MET B 1 27 ? 9.32 30.141 -6.645 1 47.66 27 MET B N 1
ATOM 1711 C CA . MET B 1 27 ? 8.781 29.203 -5.664 1 47.66 27 MET B CA 1
ATOM 1712 C C . MET B 1 27 ? 7.41 29.672 -5.176 1 47.66 27 MET B C 1
ATOM 1714 O O . MET B 1 27 ? 7.273 30.766 -4.633 1 47.66 27 MET B O 1
ATOM 1718 N N . ARG B 1 28 ? 6.496 29.359 -5.914 1 55.38 28 ARG B N 1
ATOM 1719 C CA . ARG B 1 28 ? 5.148 29.75 -5.508 1 55.38 28 ARG B CA 1
ATOM 1720 C C . ARG B 1 28 ? 4.969 29.594 -4 1 55.38 28 ARG B C 1
ATOM 1722 O O . ARG B 1 28 ? 5.309 28.547 -3.432 1 55.38 28 ARG B O 1
ATOM 1729 N N . LYS B 1 29 ? 5.074 30.75 -3.402 1 68 29 LYS B N 1
ATOM 1730 C CA . LYS B 1 29 ? 4.711 30.781 -1.989 1 68 29 LYS B CA 1
ATOM 1731 C C . LYS B 1 29 ? 3.523 29.859 -1.708 1 68 29 LYS B C 1
ATOM 1733 O O . LYS B 1 29 ? 2.592 29.781 -2.512 1 68 29 LYS B O 1
ATOM 1738 N N . PRO B 1 30 ? 3.785 29.062 -0.759 1 74.44 30 PRO B N 1
ATOM 1739 C CA . PRO B 1 30 ? 2.6 28.281 -0.401 1 74.44 30 PRO B CA 1
ATOM 1740 C C . PRO B 1 30 ? 1.371 29.156 -0.147 1 74.44 30 PRO B C 1
ATOM 1742 O O . PRO B 1 30 ? 1.505 30.344 0.128 1 74.44 30 PRO B O 1
ATOM 1745 N N . PRO B 1 31 ? 0.313 28.516 -0.301 1 78.56 31 PRO B N 1
ATOM 1746 C CA . PRO B 1 31 ? -0.893 29.281 0.008 1 78.56 31 PRO B CA 1
ATOM 1747 C C . PRO B 1 31 ? -0.932 29.766 1.458 1 78.56 31 PRO B C 1
ATOM 1749 O O . PRO B 1 31 ? -0.415 29.078 2.35 1 78.56 31 PRO B O 1
ATOM 1752 N N . LEU B 1 32 ? -1.576 30.922 1.609 1 85.81 32 LEU B N 1
ATOM 1753 C CA . LEU B 1 32 ? -1.742 31.469 2.951 1 85.81 32 LEU B CA 1
ATOM 1754 C C . LEU B 1 32 ? -2.789 30.688 3.734 1 85.81 32 LEU B C 1
ATOM 1756 O O . LEU B 1 32 ? -3.811 30.266 3.176 1 85.81 32 LEU B O 1
ATOM 1760 N N . PRO B 1 33 ? -2.488 30.453 4.961 1 88.06 33 PRO B N 1
ATOM 1761 C CA . PRO B 1 33 ? -3.551 29.875 5.789 1 88.06 33 PRO B CA 1
ATOM 1762 C C . PRO B 1 33 ? -4.785 30.781 5.871 1 88.06 33 PRO B C 1
ATOM 1764 O O . PRO B 1 33 ? -4.672 32 5.727 1 88.06 33 PRO B O 1
ATOM 1767 N N . ILE B 1 34 ? -5.832 30.156 6.211 1 85.56 34 ILE B N 1
ATOM 1768 C CA . ILE B 1 34 ? -7.129 30.828 6.156 1 85.56 34 ILE B CA 1
ATOM 1769 C C . ILE B 1 34 ? -7.148 32 7.133 1 85.56 34 ILE B C 1
ATOM 1771 O O . ILE B 1 34 ? -7.73 33.062 6.84 1 85.56 34 ILE B O 1
ATOM 1775 N N . PHE B 1 35 ? -6.461 31.969 8.242 1 91 35 PHE B N 1
ATOM 1776 C CA . PHE B 1 35 ? -6.547 32.969 9.289 1 91 35 PHE B CA 1
ATOM 1777 C C . PHE B 1 35 ? -5.727 34.219 8.922 1 91 35 PHE B C 1
ATOM 1779 O O . PHE B 1 35 ? -5.812 35.25 9.586 1 91 35 PHE B O 1
ATOM 1786 N N . LEU B 1 36 ? -4.973 34.094 7.762 1 93.19 36 LEU B N 1
ATOM 1787 C CA . LEU B 1 36 ? -4.148 35.219 7.344 1 93.19 36 LEU B CA 1
ATOM 1788 C C . LEU B 1 36 ? -4.668 35.812 6.047 1 93.19 36 LEU B C 1
ATOM 1790 O O . LEU B 1 36 ? -4.016 36.688 5.445 1 93.19 36 LEU B O 1
ATOM 1794 N N . LEU B 1 37 ? -5.844 35.406 5.602 1 89.81 37 LEU B N 1
ATOM 1795 C CA . LEU B 1 37 ? -6.359 35.844 4.309 1 89.81 37 LEU B CA 1
ATOM 1796 C C . LEU B 1 37 ? -6.773 37.312 4.355 1 89.81 37 LEU B C 1
ATOM 1798 O O . LEU B 1 37 ? -6.609 38.031 3.373 1 89.81 37 LEU B O 1
ATOM 1802 N N . ASN B 1 38 ? -7.25 37.781 5.508 1 89.69 38 ASN B N 1
ATOM 1803 C CA . ASN B 1 38 ? -7.812 39.125 5.598 1 89.69 38 ASN B CA 1
ATOM 1804 C C . ASN B 1 38 ? -6.891 40.062 6.371 1 89.69 38 ASN B C 1
ATOM 1806 O O . ASN B 1 38 ? -7.328 41.125 6.848 1 89.69 38 ASN B O 1
ATOM 1810 N N . VAL B 1 39 ? -5.645 39.719 6.508 1 94.44 39 VAL B N 1
ATOM 1811 C CA . VAL B 1 39 ? -4.703 40.562 7.219 1 94.44 39 VAL B CA 1
ATOM 1812 C C . VAL B 1 39 ? -3.951 41.469 6.223 1 94.44 39 VAL B C 1
ATOM 1814 O O . VAL B 1 39 ? -3.967 41.188 5.016 1 94.44 39 VAL B O 1
ATOM 1817 N N . PRO B 1 40 ? -3.346 42.562 6.719 1 95.69 40 PRO B N 1
ATOM 1818 C CA . PRO B 1 40 ? -2.57 43.438 5.844 1 95.69 40 PRO B CA 1
ATOM 1819 C C . PRO B 1 40 ? -1.414 42.719 5.156 1 95.69 40 PRO B C 1
ATOM 1821 O O . PRO B 1 40 ? -0.908 41.719 5.672 1 95.69 40 PRO B O 1
ATOM 1824 N N . GLU B 1 41 ? -1.013 43.188 3.977 1 94.88 41 GLU B N 1
ATOM 1825 C CA . GLU B 1 41 ? 0.02 42.562 3.15 1 94.88 41 GLU B CA 1
ATOM 1826 C C . GLU B 1 41 ? 1.338 42.438 3.91 1 94.88 41 GLU B C 1
ATOM 1828 O O . GLU B 1 41 ? 2.07 41.469 3.744 1 94.88 41 GLU B O 1
ATOM 1833 N N . ASP B 1 42 ? 1.629 43.5 4.688 1 95.12 42 ASP B N 1
ATOM 1834 C CA . ASP B 1 42 ? 2.871 43.469 5.457 1 95.12 42 ASP B CA 1
ATOM 1835 C C . ASP B 1 42 ? 2.889 42.281 6.43 1 95.12 42 ASP B C 1
ATOM 1837 O O . ASP B 1 42 ? 3.934 41.688 6.656 1 95.12 42 ASP B O 1
ATOM 1841 N N . VAL B 1 43 ? 1.746 41.969 6.98 1 96.06 43 VAL B N 1
ATOM 1842 C CA . VAL B 1 43 ? 1.616 40.844 7.895 1 96.06 43 VAL B CA 1
ATOM 1843 C C . VAL B 1 43 ? 1.809 39.531 7.133 1 96.06 43 VAL B C 1
ATOM 1845 O O . VAL B 1 43 ? 2.479 38.594 7.621 1 96.06 43 VAL B O 1
ATOM 1848 N N . LYS B 1 44 ? 1.249 39.438 5.941 1 93.94 44 LYS B N 1
ATOM 1849 C CA . LYS B 1 44 ? 1.436 38.25 5.09 1 93.94 44 LYS B CA 1
ATOM 1850 C C . LYS B 1 44 ? 2.912 38.031 4.77 1 93.94 44 LYS B C 1
ATOM 1852 O O . LYS B 1 44 ? 3.398 36.906 4.789 1 93.94 44 LYS B O 1
ATOM 1857 N N . ASN B 1 45 ? 3.604 39.125 4.465 1 94.69 45 ASN B N 1
ATOM 1858 C CA . ASN B 1 45 ? 5.027 39.031 4.168 1 94.69 45 ASN B CA 1
ATOM 1859 C C . ASN B 1 45 ? 5.824 38.562 5.383 1 94.69 45 ASN B C 1
ATOM 1861 O O . ASN B 1 45 ? 6.762 37.75 5.242 1 94.69 45 ASN B O 1
ATOM 1865 N N . GLU B 1 46 ? 5.426 39.062 6.547 1 95.81 46 GLU B N 1
ATOM 1866 C CA . GLU B 1 46 ? 6.082 38.594 7.773 1 95.81 46 GLU B CA 1
ATOM 1867 C C . GLU B 1 46 ? 5.906 37.094 7.984 1 95.81 46 GLU B C 1
ATOM 1869 O O . GLU B 1 46 ? 6.844 36.406 8.391 1 95.81 46 GLU B O 1
ATOM 1874 N N . TYR B 1 47 ? 4.699 36.625 7.691 1 93.75 47 TYR B N 1
ATOM 1875 C CA . TYR B 1 47 ? 4.434 35.188 7.754 1 93.75 47 TYR B CA 1
ATOM 1876 C C . TYR B 1 47 ? 5.387 34.438 6.848 1 93.75 47 TYR B C 1
ATOM 1878 O O . TYR B 1 47 ? 5.992 33.438 7.273 1 93.75 47 TYR B O 1
ATOM 1886 N N . TYR B 1 48 ? 5.535 34.844 5.656 1 91.69 48 TYR B N 1
ATOM 1887 C CA . TYR B 1 48 ? 6.414 34.156 4.715 1 91.69 48 TYR B CA 1
ATOM 1888 C C . TYR B 1 48 ? 7.867 34.25 5.168 1 91.69 48 TYR B C 1
ATOM 1890 O O . TYR B 1 48 ? 8.641 33.312 4.953 1 91.69 48 TYR B O 1
ATOM 1898 N N . ASP B 1 49 ? 8.25 35.344 5.766 1 92.19 49 ASP B N 1
ATOM 1899 C CA . ASP B 1 49 ? 9.602 35.469 6.305 1 92.19 49 ASP B CA 1
ATOM 1900 C C . ASP B 1 49 ? 9.844 34.438 7.406 1 92.19 49 ASP B C 1
ATOM 1902 O O . ASP B 1 49 ? 10.906 33.844 7.469 1 92.19 49 ASP B O 1
ATOM 1906 N N . LEU B 1 50 ? 8.82 34.281 8.266 1 92.25 50 LEU B N 1
ATOM 1907 C CA . LEU B 1 50 ? 8.906 33.281 9.305 1 92.25 50 LEU B CA 1
ATOM 1908 C C . LEU B 1 50 ? 9.062 31.875 8.695 1 92.25 50 LEU B C 1
ATOM 1910 O O . LEU B 1 50 ? 9.93 31.109 9.109 1 92.25 50 LEU B O 1
ATOM 1914 N N . LEU B 1 51 ? 8.266 31.609 7.699 1 90.12 51 LEU B N 1
ATOM 1915 C CA . LEU B 1 51 ? 8.273 30.297 7.047 1 90.12 51 LEU B CA 1
ATOM 1916 C C . LEU B 1 51 ? 9.617 30.031 6.371 1 90.12 51 LEU B C 1
ATOM 1918 O O . LEU B 1 51 ? 10.078 28.891 6.332 1 90.12 51 LEU B O 1
ATOM 1922 N N . GLY B 1 52 ? 10.148 31.047 5.828 1 87.19 52 GLY B N 1
ATOM 1923 C CA . GLY B 1 52 ? 11.367 30.906 5.051 1 87.19 52 GLY B CA 1
ATOM 1924 C C . GLY B 1 52 ? 12.625 30.891 5.906 1 87.19 52 GLY B C 1
ATOM 1925 O O . GLY B 1 52 ? 13.719 30.641 5.398 1 87.19 52 GLY B O 1
ATOM 1926 N N . ASN B 1 53 ? 12.477 31.203 7.211 1 90.38 53 ASN B N 1
ATOM 1927 C CA . ASN B 1 53 ? 13.633 31.203 8.102 1 90.38 53 ASN B CA 1
ATOM 1928 C C . ASN B 1 53 ? 14.07 29.797 8.461 1 90.38 53 ASN B C 1
ATOM 1930 O O . ASN B 1 53 ? 13.461 29.141 9.312 1 90.38 53 ASN B O 1
ATOM 1934 N N . SER B 1 54 ? 15.125 29.359 7.938 1 91 54 SER B N 1
ATOM 1935 C CA . SER B 1 54 ? 15.586 27.969 8.047 1 91 54 SER B CA 1
ATOM 1936 C C . SER B 1 54 ? 16.25 27.719 9.391 1 91 54 SER B C 1
ATOM 1938 O O . SER B 1 54 ? 16.562 26.562 9.727 1 91 54 SER B O 1
ATOM 1940 N N . GLN B 1 55 ? 16.5 28.703 10.133 1 94.75 55 GLN B N 1
ATOM 1941 C CA . GLN B 1 55 ? 17.203 28.562 11.406 1 94.75 55 GLN B CA 1
ATOM 1942 C C . GLN B 1 55 ? 16.219 28.344 12.547 1 94.75 55 GLN B C 1
ATOM 1944 O O . GLN B 1 55 ? 16.609 27.953 13.648 1 94.75 55 GLN B O 1
ATOM 1949 N N . LEU B 1 56 ? 14.93 28.578 12.32 1 95.06 56 LEU B N 1
ATOM 1950 C CA . LEU B 1 56 ? 13.922 28.375 13.359 1 95.06 56 LEU B CA 1
ATOM 1951 C C . LEU B 1 56 ? 13.531 26.906 13.469 1 95.06 56 LEU B C 1
ATOM 1953 O O . LEU B 1 56 ? 13.383 26.219 12.453 1 95.06 56 LEU B O 1
ATOM 1957 N N . THR B 1 57 ? 13.516 26.484 14.719 1 96.38 57 THR B N 1
ATOM 1958 C CA . THR B 1 57 ? 12.875 25.203 14.938 1 96.38 57 THR B CA 1
ATOM 1959 C C . THR B 1 57 ? 11.375 25.297 14.648 1 96.38 57 THR B C 1
ATOM 1961 O O . THR B 1 57 ? 10.82 26.391 14.547 1 96.38 57 THR B O 1
ATOM 1964 N N . ILE B 1 58 ? 10.75 24.188 14.516 1 94.56 58 ILE B N 1
ATOM 1965 C CA . ILE B 1 58 ? 9.32 24.141 14.258 1 94.56 58 ILE B CA 1
ATOM 1966 C C . ILE B 1 58 ? 8.562 24.75 15.438 1 94.56 58 ILE B C 1
ATOM 1968 O O . ILE B 1 58 ? 7.586 25.469 15.258 1 94.56 58 ILE B O 1
ATOM 1972 N N . ALA B 1 59 ? 9.047 24.547 16.672 1 96.44 59 ALA B N 1
ATOM 1973 C CA . ALA B 1 59 ? 8.445 25.156 17.859 1 96.44 59 ALA B CA 1
ATOM 1974 C C . ALA B 1 59 ? 8.539 26.688 17.812 1 96.44 59 ALA B C 1
ATOM 1976 O O . ALA B 1 59 ? 7.547 27.375 18.062 1 96.44 59 ALA B O 1
ATOM 1977 N N . GLU B 1 60 ? 9.758 27.172 17.438 1 97.19 60 GLU B N 1
ATOM 1978 C CA . GLU B 1 60 ? 9.969 28.609 17.344 1 97.19 60 GLU B CA 1
ATOM 1979 C C . GLU B 1 60 ? 9.109 29.219 16.234 1 97.19 60 GLU B C 1
ATOM 1981 O O . GLU B 1 60 ? 8.578 30.312 16.406 1 97.19 60 GLU B O 1
ATOM 1986 N N . LEU B 1 61 ? 9.016 28.484 15.156 1 95.38 61 LEU B N 1
ATOM 1987 C CA . LEU B 1 61 ? 8.18 28.922 14.039 1 95.38 61 LEU B CA 1
ATOM 1988 C C . LEU B 1 61 ? 6.727 29.062 14.477 1 95.38 61 LEU B C 1
ATOM 1990 O O . LEU B 1 61 ? 6.102 30.094 14.242 1 95.38 61 LEU B O 1
ATOM 1994 N N . LYS B 1 62 ? 6.258 28.031 15.148 1 95 62 LYS B N 1
ATOM 1995 C CA . LYS B 1 62 ? 4.879 28.062 15.633 1 95 62 LYS B CA 1
ATOM 1996 C C . LYS B 1 62 ? 4.652 29.203 16.609 1 95 62 LYS B C 1
ATOM 1998 O O . LYS B 1 62 ? 3.633 29.891 16.547 1 95 62 LYS B O 1
ATOM 2003 N N . ASN B 1 63 ? 5.586 29.469 17.438 1 97.25 63 ASN B N 1
ATOM 2004 C CA . ASN B 1 63 ? 5.5 30.578 18.375 1 97.25 63 ASN B CA 1
ATOM 2005 C C . ASN B 1 63 ? 5.469 31.922 17.641 1 97.25 63 ASN B C 1
ATOM 2007 O O . ASN B 1 63 ? 4.707 32.812 18.016 1 97.25 63 ASN B O 1
ATOM 2011 N N . GLY B 1 64 ? 6.379 32.031 16.672 1 97.06 64 GLY B N 1
ATOM 2012 C CA . GLY B 1 64 ? 6.398 33.25 15.875 1 97.06 64 GLY B CA 1
ATOM 2013 C C . GLY B 1 64 ? 5.082 33.531 15.18 1 97.06 64 GLY B C 1
ATOM 2014 O O . GLY B 1 64 ? 4.609 34.656 15.164 1 97.06 64 GLY B O 1
ATOM 2015 N N . ILE B 1 65 ? 4.453 32.469 14.688 1 96.19 65 ILE B N 1
ATOM 2016 C CA . ILE B 1 65 ? 3.188 32.625 13.977 1 96.19 65 ILE B CA 1
ATOM 2017 C C . ILE B 1 65 ? 2.072 32.969 14.969 1 96.19 65 ILE B C 1
ATOM 2019 O O . ILE B 1 65 ? 1.193 33.781 14.672 1 96.19 65 ILE B O 1
ATOM 2023 N N . GLU B 1 66 ? 2.127 32.312 16.094 1 96.75 66 GLU B N 1
ATOM 2024 C CA . GLU B 1 66 ? 1.153 32.594 17.141 1 96.75 66 GLU B CA 1
ATOM 2025 C C . GLU B 1 66 ? 1.227 34.062 17.562 1 96.75 66 GLU B C 1
ATOM 2027 O O . GLU B 1 66 ? 0.196 34.719 17.703 1 96.75 66 GLU B O 1
ATOM 2032 N N . HIS B 1 67 ? 2.438 34.656 17.719 1 98 67 HIS B N 1
ATOM 2033 C CA . HIS B 1 67 ? 2.631 36.031 18.078 1 98 67 HIS B CA 1
ATOM 2034 C C . HIS B 1 67 ? 2.104 36.969 16.984 1 98 67 HIS B C 1
ATOM 2036 O O . HIS B 1 67 ? 1.423 37.969 17.266 1 98 67 HIS B O 1
ATOM 2042 N N . LEU B 1 68 ? 2.43 36.531 15.789 1 96.94 68 LEU B N 1
ATOM 2043 C CA . LEU B 1 68 ? 1.934 37.281 14.641 1 96.94 68 LEU B CA 1
ATOM 2044 C C . LEU B 1 68 ? 0.409 37.344 14.648 1 96.94 68 LEU B C 1
ATOM 2046 O O . LEU B 1 68 ? -0.179 38.406 14.398 1 96.94 68 LEU B O 1
ATOM 2050 N N . ALA B 1 69 ? -0.234 36.219 14.922 1 97.06 69 ALA B N 1
ATOM 2051 C CA . ALA B 1 69 ? -1.691 36.156 14.984 1 97.06 69 ALA B CA 1
ATOM 2052 C C . ALA B 1 69 ? -2.24 37.031 16.109 1 97.06 69 ALA B C 1
ATOM 2054 O O . ALA B 1 69 ? -3.238 37.719 15.93 1 97.06 69 ALA B O 1
ATOM 2055 N N . ALA B 1 70 ? -1.596 37.031 17.25 1 97.75 70 ALA B N 1
ATOM 2056 C CA . ALA B 1 70 ? -2.016 37.812 18.406 1 97.75 70 ALA B CA 1
ATOM 2057 C C . ALA B 1 70 ? -1.953 39.312 18.109 1 97.75 70 ALA B C 1
ATOM 2059 O O . ALA B 1 70 ? -2.883 40.031 18.438 1 97.75 70 ALA B O 1
ATOM 2060 N N . GLU B 1 71 ? -0.923 39.688 17.406 1 97.19 71 GLU B N 1
ATOM 2061 C CA . GLU B 1 71 ? -0.704 41.125 17.109 1 97.19 71 GLU B CA 1
ATOM 2062 C C . GLU B 1 71 ? -1.717 41.625 16.094 1 97.19 71 GLU B C 1
ATOM 2064 O O . GLU B 1 71 ? -1.954 42.844 15.992 1 97.19 71 GLU B O 1
ATOM 2069 N N . ASN B 1 72 ? -2.297 40.719 15.398 1 96.69 72 ASN B N 1
ATOM 2070 C CA . ASN B 1 72 ? -3.17 41.125 14.312 1 96.69 72 ASN B CA 1
ATOM 2071 C C . ASN B 1 72 ? -4.613 40.688 14.547 1 96.69 72 ASN B C 1
ATOM 2073 O O . ASN B 1 72 ? -5.422 40.688 13.617 1 96.69 72 ASN B O 1
ATOM 2077 N N . ASN B 1 73 ? -4.91 40.344 15.75 1 95.62 73 ASN B N 1
ATOM 2078 C CA . ASN B 1 73 ? -6.254 40.062 16.25 1 95.62 73 ASN B CA 1
ATOM 2079 C C . ASN B 1 73 ? -6.902 38.906 15.492 1 95.62 73 ASN B C 1
ATOM 2081 O O . ASN B 1 73 ? -8.086 38.938 15.156 1 95.62 73 ASN B O 1
ATOM 2085 N N . VAL B 1 74 ? -6.082 37.875 15.102 1 96.62 74 VAL B N 1
ATOM 2086 C CA . VAL B 1 74 ? -6.617 36.688 14.461 1 96.62 74 VAL B CA 1
ATOM 2087 C C . VAL B 1 74 ? -6.195 35.438 15.25 1 96.62 74 VAL B C 1
ATOM 2089 O O . VAL B 1 74 ? -6 34.375 14.68 1 96.62 74 VAL B O 1
ATOM 2092 N N . LEU B 1 75 ? -5.938 35.625 16.516 1 96.88 75 LEU B N 1
ATOM 2093 C CA . LEU B 1 75 ? -5.441 34.531 17.375 1 96.88 75 LEU B CA 1
ATOM 2094 C C . LEU B 1 75 ? -6.453 33.406 17.469 1 96.88 75 LEU B C 1
ATOM 2096 O O . LEU B 1 75 ? -6.082 32.25 17.422 1 96.88 75 LEU B O 1
ATOM 2100 N N . ASP B 1 76 ? -7.793 33.719 17.625 1 96.12 76 ASP B N 1
ATOM 2101 C CA . ASP B 1 76 ? -8.82 32.688 17.703 1 96.12 76 ASP B CA 1
ATOM 2102 C C . ASP B 1 76 ? -8.844 31.844 16.422 1 96.12 76 ASP B C 1
ATOM 2104 O O . ASP B 1 76 ? -8.953 30.609 16.5 1 96.12 76 ASP B O 1
ATOM 2108 N N . GLU B 1 77 ? -8.727 32.562 15.305 1 94.12 77 GLU B N 1
ATOM 2109 C CA . GLU B 1 77 ? -8.695 31.859 14.031 1 94.12 77 GLU B CA 1
ATOM 2110 C C . GLU B 1 77 ? -7.449 30.984 13.914 1 94.12 77 GLU B C 1
ATOM 2112 O O . GLU B 1 77 ? -7.496 29.891 13.352 1 94.12 77 GLU B O 1
ATOM 2117 N N . TYR B 1 78 ? -6.375 31.484 14.414 1 94.38 78 TYR B N 1
ATOM 2118 C CA . TYR B 1 78 ? -5.129 30.719 14.43 1 94.38 78 TYR B CA 1
ATOM 2119 C C . TYR B 1 78 ? -5.293 29.438 15.234 1 94.38 78 TYR B C 1
ATOM 2121 O O . TYR B 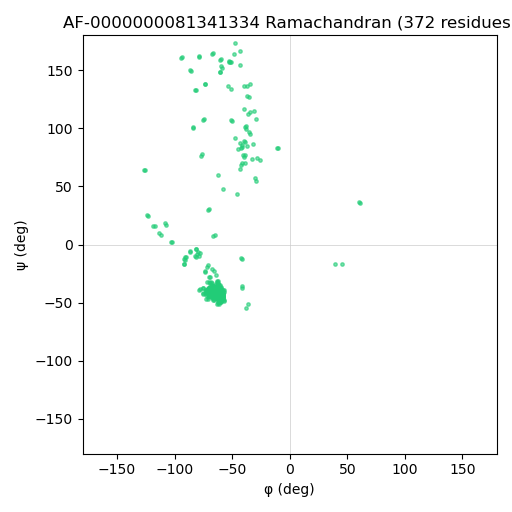1 78 ? -4.922 28.359 14.766 1 94.38 78 TYR B O 1
ATOM 2129 N N . TYR B 1 79 ? -5.852 29.469 16.469 1 95.44 79 TYR B N 1
ATOM 2130 C CA . TYR B 1 79 ? -6.023 28.281 17.312 1 95.44 79 TYR B CA 1
ATOM 2131 C C . TYR B 1 79 ? -7.004 27.312 16.672 1 95.44 79 TYR B C 1
ATOM 2133 O O . TYR B 1 79 ? -6.812 26.094 16.766 1 95.44 79 TYR B O 1
ATOM 2141 N N . ALA B 1 80 ? -8.039 27.844 16.016 1 92.31 80 ALA B N 1
ATOM 2142 C CA . ALA B 1 80 ? -8.961 26.969 15.297 1 92.31 80 ALA B CA 1
ATOM 2143 C C . ALA B 1 80 ? -8.242 26.203 14.188 1 92.31 80 ALA B C 1
ATOM 2145 O O . ALA B 1 80 ? -8.492 25.016 13.984 1 92.31 80 ALA B O 1
ATOM 2146 N N . HIS B 1 81 ? -7.406 26.969 13.469 1 89.81 81 HIS B N 1
ATOM 2147 C CA . HIS B 1 81 ? -6.598 26.344 12.422 1 89.81 81 HIS B CA 1
ATOM 2148 C C . HIS B 1 81 ? -5.699 25.266 12.984 1 89.81 81 HIS B C 1
ATOM 2150 O O . HIS B 1 81 ? -5.617 24.156 12.43 1 89.81 81 HIS B O 1
ATOM 2156 N N . GLU B 1 82 ? -5.016 25.531 14.039 1 90.75 82 GLU B N 1
ATOM 2157 C CA . GLU B 1 82 ? -4.117 24.562 14.68 1 90.75 82 GLU B CA 1
ATOM 2158 C C . GLU B 1 82 ? -4.883 23.344 15.164 1 90.75 82 GLU B C 1
ATOM 2160 O O . GLU B 1 82 ? -4.398 22.219 15.039 1 90.75 82 GLU B O 1
ATOM 2165 N N . ASP B 1 83 ? -6.027 23.562 15.781 1 91.38 83 ASP B N 1
ATOM 2166 C CA . ASP B 1 83 ? -6.859 22.469 16.266 1 91.38 83 ASP B CA 1
ATOM 2167 C C . ASP B 1 83 ? -7.281 21.562 15.109 1 91.38 83 ASP B C 1
ATOM 2169 O O . ASP B 1 83 ? -7.242 20.328 15.234 1 91.38 83 ASP B O 1
ATOM 2173 N N . GLN B 1 84 ? -7.664 22.172 14.016 1 85.5 84 GLN B N 1
ATOM 2174 C CA . GLN B 1 84 ? -8.055 21.406 12.836 1 85.5 84 GLN B CA 1
ATOM 2175 C C . GLN B 1 84 ? -6.887 20.578 12.305 1 85.5 84 GLN B C 1
ATOM 2177 O O . GLN B 1 84 ? -7.062 19.422 11.938 1 85.5 84 GLN B O 1
ATOM 2182 N N . ASP B 1 85 ? -5.746 21.203 12.227 1 84.75 85 ASP B N 1
ATOM 2183 C CA . ASP B 1 85 ? -4.551 20.5 11.766 1 84.75 85 ASP B CA 1
ATOM 2184 C C . ASP B 1 85 ? -4.227 19.312 12.672 1 84.75 85 ASP B C 1
ATOM 2186 O O . ASP B 1 85 ? -3.918 18.219 12.195 1 84.75 85 ASP B O 1
ATOM 2190 N N . SER B 1 86 ? -4.262 19.578 13.984 1 88 86 SER B N 1
ATOM 2191 C CA . SER B 1 86 ? -3.979 18.531 14.953 1 88 86 SER B CA 1
ATOM 2192 C C . SER B 1 86 ? -4.98 17.391 14.836 1 88 86 SER B C 1
ATOM 2194 O O . SER B 1 86 ? -4.598 16.219 14.883 1 88 86 SER B O 1
ATOM 2196 N N . TYR B 1 87 ? -6.195 17.734 14.633 1 87.38 87 TYR B N 1
ATOM 2197 C CA . TYR B 1 87 ? -7.238 16.719 14.453 1 87.38 87 TYR B CA 1
ATOM 2198 C C . TYR B 1 87 ? -6.969 15.875 13.219 1 87.38 87 TYR B C 1
ATOM 2200 O O . TYR B 1 87 ? -7.027 14.641 13.281 1 87.38 87 TYR B O 1
ATOM 2208 N N . THR B 1 88 ? -6.734 16.516 12.125 1 84.06 88 THR B N 1
ATOM 2209 C CA . THR B 1 88 ? -6.5 15.82 10.867 1 84.06 88 THR B CA 1
ATOM 2210 C C . THR B 1 88 ? -5.316 14.867 10.984 1 84.06 88 THR B C 1
ATOM 2212 O O . THR B 1 88 ? -5.383 13.719 10.539 1 84.06 88 THR B O 1
ATOM 2215 N N . LYS B 1 89 ? -4.336 15.32 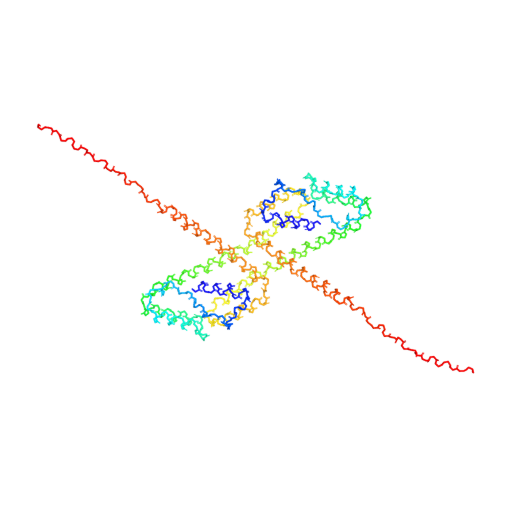11.594 1 85.12 89 LYS B N 1
ATOM 2216 C CA . LYS B 1 89 ? -3.148 14.5 11.797 1 85.12 89 LYS B CA 1
ATOM 2217 C C . LYS B 1 89 ? -3.471 13.258 12.625 1 85.12 89 LYS B C 1
ATOM 2219 O O . LYS B 1 89 ? -3.08 12.148 12.273 1 85.12 89 LYS B O 1
ATOM 2224 N N . HIS B 1 90 ? -4.098 13.484 13.711 1 88.75 90 HIS B N 1
ATOM 2225 C CA . HIS B 1 90 ? -4.461 12.383 14.602 1 88.75 90 HIS B CA 1
ATOM 2226 C C . HIS B 1 90 ? -5.395 11.398 13.906 1 88.75 90 HIS B C 1
ATOM 2228 O O . HIS B 1 90 ? -5.207 10.188 14.008 1 88.75 90 HIS B O 1
ATOM 2234 N N . TRP B 1 91 ? -6.309 11.969 13.203 1 88.94 91 TRP B N 1
ATOM 2235 C CA . TRP B 1 91 ? -7.258 11.141 12.461 1 88.94 91 TRP B CA 1
ATOM 2236 C C . TRP B 1 91 ? -6.539 10.273 11.438 1 88.94 91 TRP B C 1
ATOM 2238 O O . TRP B 1 91 ? -6.77 9.062 11.375 1 88.94 91 TRP B O 1
ATOM 2248 N N . LEU B 1 92 ? -5.68 10.875 10.664 1 88.12 92 LEU B N 1
ATOM 2249 C CA . LEU B 1 92 ? -4.926 10.133 9.656 1 88.12 92 LEU B CA 1
ATOM 2250 C C . LEU B 1 92 ? -4.078 9.039 10.297 1 88.12 92 LEU B C 1
ATOM 2252 O O . LEU B 1 92 ? -4.043 7.91 9.812 1 88.12 92 LEU B O 1
ATOM 2256 N N . SER B 1 93 ? -3.422 9.422 11.336 1 90.44 93 SER B N 1
ATOM 2257 C CA . SER B 1 93 ? -2.588 8.469 12.047 1 90.44 93 SER B CA 1
ATOM 2258 C C . SER B 1 93 ? -3.408 7.277 12.539 1 90.44 93 SER B C 1
ATOM 2260 O O . SER B 1 93 ? -2.984 6.129 12.414 1 90.44 93 SER B O 1
ATOM 2262 N N . THR B 1 94 ? -4.551 7.57 13.086 1 92.12 94 THR B N 1
ATOM 2263 C CA . THR B 1 94 ? -5.434 6.527 13.594 1 92.12 94 THR B CA 1
ATOM 2264 C C . THR B 1 94 ? -5.922 5.629 12.461 1 92.12 94 THR B C 1
ATOM 2266 O O . THR B 1 94 ? -5.949 4.402 12.602 1 92.12 94 THR B O 1
ATOM 2269 N N . GLN B 1 95 ? -6.262 6.262 11.352 1 90.44 95 GLN B N 1
ATOM 2270 C CA . GLN B 1 95 ? -6.688 5.484 10.188 1 90.44 95 GLN B CA 1
ATOM 2271 C C . GLN B 1 95 ? -5.574 4.562 9.703 1 90.44 95 GLN B C 1
ATOM 2273 O O . GLN B 1 95 ? -5.82 3.398 9.383 1 90.44 95 GLN B O 1
ATOM 2278 N N . LEU B 1 96 ? -4.434 5.098 9.617 1 92.88 96 LEU B N 1
ATOM 2279 C CA . LEU B 1 96 ? -3.287 4.305 9.188 1 92.88 96 LEU B CA 1
ATOM 2280 C C . LEU B 1 96 ? -3.064 3.119 10.125 1 92.88 96 LEU B C 1
ATOM 2282 O O . LEU B 1 96 ? -2.861 1.993 9.664 1 92.88 96 LEU B O 1
ATOM 2286 N N . ASP B 1 97 ? -3.121 3.342 11.414 1 94.12 97 ASP B N 1
ATOM 2287 C CA . ASP B 1 97 ? -2.939 2.275 12.398 1 94.12 97 ASP B CA 1
ATOM 2288 C C . ASP B 1 97 ? -3.979 1.172 12.203 1 94.12 97 ASP B C 1
ATOM 2290 O O . ASP B 1 97 ? -3.645 -0.015 12.242 1 94.12 97 ASP B O 1
ATOM 2294 N N . GLU B 1 98 ? -5.164 1.563 11.977 1 94.62 98 GLU B N 1
ATOM 2295 C CA . GLU B 1 98 ? -6.238 0.59 11.805 1 94.62 98 GLU B CA 1
ATOM 2296 C C . GLU B 1 98 ? -6.023 -0.249 10.547 1 94.62 98 GLU B C 1
ATOM 2298 O O . GLU B 1 98 ? -6.195 -1.47 10.57 1 94.62 98 GLU B O 1
ATOM 2303 N N . ILE B 1 99 ? -5.641 0.41 9.492 1 95.19 99 ILE B N 1
ATOM 2304 C CA . ILE B 1 99 ? -5.406 -0.285 8.234 1 95.19 99 ILE B CA 1
ATOM 2305 C C . ILE B 1 99 ? -4.234 -1.252 8.383 1 95.19 99 ILE B C 1
ATOM 2307 O O . ILE B 1 99 ? -4.32 -2.412 7.977 1 95.19 99 ILE B O 1
ATOM 2311 N N . LEU B 1 100 ? -3.158 -0.802 9 1 96.12 100 LEU B N 1
ATOM 2312 C CA . LEU B 1 100 ? -1.965 -1.623 9.172 1 96.12 100 LEU B CA 1
ATOM 2313 C C . LEU B 1 100 ? -2.268 -2.85 10.031 1 96.12 100 LEU B C 1
ATOM 2315 O O . LEU B 1 100 ? -1.706 -3.924 9.805 1 96.12 100 LEU B O 1
ATOM 2319 N N . LYS B 1 101 ? -3.135 -2.73 10.953 1 95 101 LYS B N 1
ATOM 2320 C CA . LYS B 1 101 ? -3.506 -3.822 11.844 1 95 101 LYS B CA 1
ATOM 2321 C C . LYS B 1 101 ? -4.281 -4.906 11.094 1 95 101 LYS B C 1
ATOM 2323 O O . LYS B 1 101 ? -4.176 -6.09 11.422 1 95 101 LYS B O 1
ATOM 2328 N N . LYS B 1 102 ? -4.961 -4.562 10.086 1 96.31 102 LYS B N 1
ATOM 2329 C CA . LYS B 1 102 ? -5.855 -5.488 9.398 1 96.31 102 LYS B CA 1
ATOM 2330 C C . LYS B 1 102 ? -5.141 -6.203 8.258 1 96.31 102 LYS B C 1
ATOM 2332 O O . LYS B 1 102 ? -5.621 -7.223 7.758 1 96.31 102 LYS B O 1
ATOM 2337 N N . LEU B 1 103 ? -4.031 -5.688 7.855 1 96.69 103 LEU B N 1
ATOM 2338 C CA . LEU B 1 103 ? -3.359 -6.211 6.672 1 96.69 103 LEU B CA 1
ATOM 2339 C C . LEU B 1 103 ? -2.91 -7.648 6.891 1 96.69 103 LEU B C 1
ATOM 2341 O O . LEU B 1 103 ? -3.145 -8.516 6.043 1 96.69 103 LEU B O 1
ATOM 2345 N N . PRO B 1 104 ? -2.291 -7.992 8.078 1 95.69 104 PRO B N 1
ATOM 2346 C CA . PRO B 1 104 ? -1.887 -9.383 8.289 1 95.69 104 PRO B CA 1
ATOM 2347 C C . PRO B 1 104 ? -3.07 -10.352 8.289 1 95.69 104 PRO B C 1
ATOM 2349 O O . PRO B 1 104 ? -2.979 -11.445 7.727 1 95.69 104 PRO B O 1
ATOM 2352 N N . GLU B 1 105 ? -4.121 -9.914 8.922 1 95.81 105 GLU B N 1
ATOM 2353 C CA . GLU B 1 105 ? -5.32 -10.75 8.93 1 95.81 105 GLU B CA 1
ATOM 2354 C C . GLU B 1 105 ? -5.859 -10.945 7.512 1 95.81 105 GLU B C 1
ATOM 2356 O O . GLU B 1 105 ? -6.223 -12.062 7.133 1 95.81 105 GLU B O 1
ATOM 2361 N N . THR B 1 106 ? -5.977 -9.914 6.727 1 96.56 106 THR B N 1
ATOM 2362 C CA . THR B 1 106 ? -6.449 -9.977 5.348 1 96.56 106 THR B CA 1
ATOM 2363 C C . THR B 1 106 ? -5.566 -10.906 4.52 1 96.56 106 THR B C 1
ATOM 2365 O O . THR B 1 106 ? -6.074 -11.734 3.756 1 96.56 106 THR B O 1
ATOM 2368 N N . LYS B 1 107 ? -4.301 -10.758 4.695 1 95.56 107 LYS B N 1
ATOM 2369 C CA . LYS B 1 107 ? -3.365 -11.633 3.998 1 95.56 107 LYS B CA 1
ATOM 2370 C C . LYS B 1 107 ? -3.625 -13.094 4.344 1 95.56 107 LYS B C 1
ATOM 2372 O O . LYS B 1 107 ? -3.615 -13.961 3.461 1 95.56 107 LYS B O 1
ATOM 2377 N N . SER B 1 108 ? -3.787 -13.344 5.621 1 95.69 108 SER B N 1
ATOM 2378 C CA . SER B 1 108 ? -4.039 -14.711 6.074 1 95.69 108 SER B CA 1
ATOM 2379 C C . SER B 1 108 ? -5.297 -15.281 5.43 1 95.69 108 SER B C 1
ATOM 2381 O O . SER B 1 108 ? -5.324 -16.453 5.035 1 95.69 108 SER B O 1
ATOM 2383 N N . GLU B 1 109 ? -6.336 -14.5 5.297 1 96.25 109 GLU B N 1
ATOM 2384 C CA . GLU B 1 109 ? -7.574 -14.945 4.66 1 96.25 109 GLU B CA 1
ATOM 2385 C C . GLU B 1 109 ? -7.363 -15.219 3.174 1 96.25 109 GLU B C 1
ATOM 2387 O O . GLU B 1 109 ? -7.887 -16.203 2.639 1 96.25 109 GLU B O 1
ATOM 2392 N N . ILE B 1 110 ? -6.598 -14.383 2.564 1 93.94 110 ILE B N 1
ATOM 2393 C CA . ILE B 1 110 ? -6.266 -14.586 1.16 1 93.94 110 ILE B CA 1
ATOM 2394 C C . ILE B 1 110 ? -5.527 -15.914 0.993 1 93.94 110 ILE B C 1
ATOM 2396 O O . ILE B 1 110 ? -5.867 -16.719 0.118 1 93.94 110 ILE B O 1
ATOM 2400 N N . ASP B 1 111 ? -4.527 -16.109 1.882 1 93.19 111 ASP B N 1
ATOM 2401 C CA . ASP B 1 111 ? -3.734 -17.328 1.821 1 93.19 111 ASP B CA 1
ATOM 2402 C C . ASP B 1 111 ? -4.617 -18.562 1.99 1 93.19 111 ASP B C 1
ATOM 2404 O O . ASP B 1 111 ? -4.453 -19.562 1.275 1 93.19 111 ASP B O 1
ATOM 2408 N N . LYS B 1 112 ? -5.52 -18.5 2.869 1 95.38 112 LYS B N 1
ATOM 2409 C CA . LYS B 1 112 ? -6.414 -19.625 3.121 1 95.38 112 LYS B CA 1
ATOM 2410 C C . LYS B 1 112 ? -7.234 -19.953 1.88 1 95.38 112 LYS B C 1
ATOM 2412 O O . LYS B 1 112 ? -7.344 -21.125 1.501 1 95.38 112 LYS B O 1
ATOM 2417 N N . VAL B 1 113 ? -7.773 -18.953 1.263 1 94.19 113 VAL B N 1
ATOM 2418 C CA . VAL B 1 113 ? -8.602 -19.172 0.079 1 94.19 113 VAL B CA 1
ATOM 2419 C C . VAL B 1 113 ? -7.738 -19.688 -1.068 1 94.19 113 VAL B C 1
ATOM 2421 O O . VAL B 1 113 ? -8.109 -20.656 -1.75 1 94.19 113 VAL B O 1
ATOM 2424 N N . MET B 1 114 ? -6.547 -19.156 -1.237 1 91.19 114 MET B N 1
ATOM 2425 C CA . MET B 1 114 ? -5.684 -19.469 -2.369 1 91.19 114 MET B CA 1
ATOM 2426 C C . MET B 1 114 ? -5.078 -20.875 -2.221 1 91.19 114 MET B C 1
ATOM 2428 O O . MET B 1 114 ? -4.785 -21.531 -3.215 1 91.19 114 MET B O 1
ATOM 2432 N N . ASN B 1 115 ? -5.016 -21.312 -0.993 1 91.81 115 ASN B N 1
ATOM 2433 C CA . ASN B 1 115 ? -4.352 -22.594 -0.758 1 91.81 115 ASN B CA 1
ATOM 2434 C C . ASN B 1 115 ? -5.359 -23.719 -0.539 1 91.81 115 ASN B C 1
ATOM 2436 O O . ASN B 1 115 ? -4.977 -24.859 -0.313 1 91.81 115 ASN B O 1
ATOM 2440 N N . ASP B 1 116 ? -6.594 -23.344 -0.642 1 94.25 116 ASP B N 1
ATOM 2441 C CA . ASP B 1 116 ? -7.617 -24.375 -0.479 1 94.25 116 ASP B CA 1
ATOM 2442 C C . ASP B 1 116 ? -7.852 -25.125 -1.786 1 94.25 116 ASP B C 1
ATOM 2444 O O . ASP B 1 116 ? -8.656 -24.703 -2.617 1 94.25 116 ASP B O 1
ATOM 2448 N N . ASN B 1 117 ? -7.277 -26.312 -1.88 1 94.62 117 ASN B N 1
ATOM 2449 C CA . ASN B 1 117 ? -7.328 -27.094 -3.111 1 94.62 117 ASN B CA 1
ATOM 2450 C C . ASN B 1 117 ? -8.641 -27.844 -3.242 1 94.62 117 ASN B C 1
ATOM 2452 O O . ASN B 1 117 ? -8.898 -28.484 -4.262 1 94.62 117 ASN B O 1
ATOM 2456 N N . GLN B 1 118 ? -9.453 -27.75 -2.252 1 97.31 118 GLN B N 1
ATOM 2457 C CA . GLN B 1 118 ? -10.742 -28.422 -2.309 1 97.31 118 GLN B CA 1
ATOM 2458 C C . GLN B 1 118 ? -11.797 -27.547 -2.982 1 97.31 118 GLN B C 1
ATOM 2460 O O . GLN B 1 118 ? -12.898 -28.016 -3.279 1 97.31 118 GLN B O 1
ATOM 2465 N N . LEU B 1 119 ? -11.391 -26.375 -3.256 1 95.81 119 LEU B N 1
ATOM 2466 C CA . LEU B 1 119 ? -12.297 -25.469 -3.961 1 95.81 119 LEU B CA 1
ATOM 2467 C C . LEU B 1 119 ? -12.188 -25.672 -5.469 1 95.81 119 LEU B C 1
ATOM 2469 O O . LEU B 1 119 ? -11.125 -26.031 -5.98 1 95.81 119 LEU B O 1
ATOM 2473 N N . THR B 1 120 ? -13.375 -25.391 -6.059 1 93.5 120 THR B N 1
ATOM 2474 C CA . THR B 1 120 ? -13.32 -25.188 -7.5 1 93.5 120 THR B CA 1
ATOM 2475 C C . THR B 1 120 ? -12.797 -23.797 -7.828 1 93.5 120 THR B C 1
ATOM 2477 O O . THR B 1 120 ? -12.797 -22.906 -6.977 1 93.5 120 THR B O 1
ATOM 2480 N N . THR B 1 121 ? -12.367 -23.641 -9.047 1 89.12 121 THR B N 1
ATOM 2481 C CA . THR B 1 121 ? -11.883 -22.328 -9.453 1 89.12 121 THR B CA 1
ATOM 2482 C C . THR B 1 121 ? -12.984 -21.281 -9.328 1 89.12 121 THR B C 1
ATOM 2484 O O . THR B 1 121 ? -12.727 -20.141 -8.93 1 89.12 121 THR B O 1
ATOM 2487 N N . VAL B 1 122 ? -14.141 -21.656 -9.672 1 87.75 122 VAL B N 1
ATOM 2488 C CA . VAL B 1 122 ? -15.289 -20.75 -9.586 1 87.75 122 VAL B CA 1
ATOM 2489 C C . VAL B 1 122 ? -15.516 -20.344 -8.133 1 87.75 122 VAL B C 1
ATOM 2491 O O . VAL B 1 122 ? -15.672 -19.156 -7.84 1 87.75 122 VAL B O 1
ATOM 2494 N N . LEU B 1 123 ? -15.492 -21.312 -7.258 1 94.12 123 LEU B N 1
ATOM 2495 C CA . LEU B 1 123 ? -15.734 -21.031 -5.848 1 94.12 123 LEU B CA 1
ATOM 2496 C C . LEU B 1 123 ? -14.586 -20.219 -5.254 1 94.12 123 LEU B C 1
ATOM 2498 O O . LEU B 1 123 ? -14.812 -19.328 -4.418 1 94.12 123 LEU B O 1
ATOM 2502 N N . GLN B 1 124 ? -13.398 -20.516 -5.656 1 92.12 124 GLN B N 1
ATOM 2503 C CA . GLN B 1 124 ? -12.258 -19.734 -5.199 1 92.12 124 GLN B CA 1
ATOM 2504 C C . GLN B 1 124 ? -12.398 -18.266 -5.598 1 92.12 124 GLN B C 1
ATOM 2506 O O . GLN B 1 124 ? -12.172 -17.375 -4.777 1 92.12 124 GLN B O 1
ATOM 2511 N N . ASN B 1 125 ? -12.773 -18.078 -6.797 1 89.69 125 ASN B N 1
ATOM 2512 C CA . ASN B 1 125 ? -12.984 -16.719 -7.277 1 89.69 125 ASN B CA 1
ATOM 2513 C C . ASN B 1 125 ? -14.078 -16 -6.492 1 89.69 125 ASN B C 1
ATOM 2515 O O . ASN B 1 125 ? -13.938 -14.828 -6.148 1 89.69 125 ASN B O 1
ATOM 2519 N N . LYS B 1 126 ? -15.094 -16.703 -6.262 1 92.75 126 LYS B N 1
ATOM 2520 C CA . LYS B 1 126 ? -16.188 -16.125 -5.488 1 92.75 126 LYS B CA 1
ATOM 2521 C C . LYS B 1 126 ? -15.719 -15.727 -4.094 1 92.75 126 LYS B C 1
ATOM 2523 O O . LYS B 1 126 ? -16.047 -14.641 -3.609 1 92.75 126 LYS B O 1
ATOM 2528 N N . LYS B 1 127 ? -14.992 -16.562 -3.48 1 95.44 127 LYS B N 1
ATOM 2529 C CA . LYS B 1 127 ? -14.484 -16.281 -2.143 1 95.44 127 LYS B CA 1
ATOM 2530 C C . LYS B 1 127 ? -13.539 -15.078 -2.164 1 95.44 127 LYS B C 1
ATOM 2532 O O . LYS B 1 127 ? -13.547 -14.258 -1.248 1 95.44 127 LYS B O 1
ATOM 2537 N N . MET B 1 128 ? -12.758 -15.008 -3.191 1 92.38 128 MET B N 1
ATOM 2538 C CA . MET B 1 128 ? -11.867 -13.859 -3.34 1 92.38 128 MET B CA 1
ATOM 2539 C C . MET B 1 128 ? -12.664 -12.578 -3.527 1 92.38 128 MET B C 1
ATOM 2541 O O . MET B 1 128 ? -12.305 -11.531 -2.973 1 92.38 128 MET B O 1
ATOM 2545 N N . PHE B 1 129 ? -13.672 -12.656 -4.281 1 91.88 129 PHE B N 1
ATOM 2546 C CA . PHE B 1 129 ? -14.555 -11.516 -4.48 1 91.88 129 PHE B CA 1
ATOM 2547 C C . PHE B 1 129 ? -15.18 -11.078 -3.162 1 91.88 129 PHE B C 1
ATOM 2549 O O . PHE B 1 129 ? -15.234 -9.883 -2.857 1 91.88 129 PHE B O 1
ATOM 2556 N N . ASP B 1 130 ? -15.609 -12.023 -2.402 1 94.25 130 ASP B N 1
ATOM 2557 C CA . ASP B 1 130 ? -16.203 -11.727 -1.103 1 94.25 130 ASP B CA 1
ATOM 2558 C C . ASP B 1 130 ? -15.188 -11.07 -0.17 1 94.25 130 ASP B C 1
ATOM 2560 O O . ASP B 1 130 ? -15.539 -10.164 0.587 1 94.25 130 ASP B O 1
ATOM 2564 N N . LEU B 1 131 ? -13.938 -11.531 -0.226 1 95 131 LEU B N 1
ATOM 2565 C CA . LEU B 1 131 ? -12.88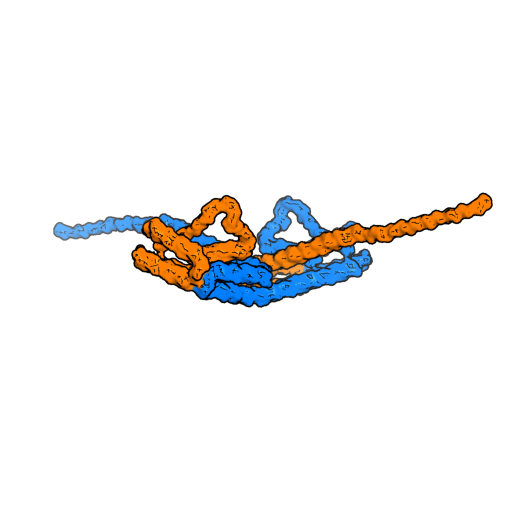3 -10.922 0.575 1 95 131 LEU B CA 1
ATOM 2566 C C . LEU B 1 131 ? -12.664 -9.469 0.172 1 95 131 LEU B C 1
ATOM 2568 O O . LEU B 1 131 ? -12.461 -8.609 1.029 1 95 131 LEU B O 1
ATOM 2572 N N . ASN B 1 132 ? -12.727 -9.211 -1.071 1 92.69 132 ASN B N 1
ATOM 2573 C CA . ASN B 1 132 ? -12.57 -7.848 -1.565 1 92.69 132 ASN B CA 1
ATOM 2574 C C . ASN B 1 132 ? -13.695 -6.941 -1.081 1 92.69 132 ASN B C 1
ATOM 2576 O O . ASN B 1 132 ? -13.477 -5.754 -0.83 1 92.69 132 ASN B O 1
ATOM 2580 N N . ARG B 1 133 ? -14.875 -7.484 -1.004 1 92.81 133 ARG B N 1
ATOM 2581 C CA . ARG B 1 133 ? -16 -6.715 -0.499 1 92.81 133 ARG B CA 1
ATOM 2582 C C . ARG B 1 133 ? -15.852 -6.426 0.99 1 92.81 133 ARG B C 1
ATOM 2584 O O . ARG B 1 133 ? -16.188 -5.332 1.452 1 92.81 133 ARG B O 1
ATOM 2591 N N . LYS B 1 134 ? -15.336 -7.359 1.674 1 94.25 134 LYS B N 1
ATOM 2592 C CA . LYS B 1 134 ? -15.164 -7.242 3.119 1 94.25 134 LYS B CA 1
ATOM 2593 C C . LYS B 1 134 ? -14 -6.316 3.465 1 94.25 134 LYS B C 1
ATOM 2595 O O . LYS B 1 134 ? -14.07 -5.562 4.438 1 94.25 134 LYS B O 1
ATOM 2600 N N . TYR B 1 135 ? -12.891 -6.445 2.732 1 92.88 135 TYR B N 1
ATOM 2601 C CA . TYR B 1 135 ? -11.656 -5.707 3 1 92.88 135 TYR B CA 1
ATOM 2602 C C . TYR B 1 135 ? -11.195 -4.957 1.761 1 92.88 135 TYR B C 1
ATOM 2604 O O . TYR B 1 135 ? -10.062 -5.141 1.304 1 92.88 135 TYR B O 1
ATOM 2612 N N . PRO B 1 136 ? -11.938 -4 1.279 1 89.88 136 PRO B N 1
ATOM 2613 C CA . PRO B 1 136 ? -11.586 -3.383 -0.002 1 89.88 136 PRO B CA 1
ATOM 2614 C C . PRO B 1 136 ? -10.281 -2.59 0.061 1 89.88 136 PRO B C 1
ATOM 2616 O O . PRO B 1 136 ? -9.461 -2.67 -0.857 1 89.88 136 PRO B O 1
ATOM 2619 N N . THR B 1 137 ? -10.062 -1.869 1.103 1 90.19 137 THR B N 1
ATOM 2620 C CA . THR B 1 137 ? -8.859 -1.057 1.228 1 90.19 137 THR B CA 1
ATOM 2621 C C . THR B 1 137 ? -7.625 -1.939 1.415 1 90.19 137 THR B C 1
ATOM 2623 O O . THR B 1 137 ? -6.609 -1.748 0.744 1 90.19 137 THR B O 1
ATOM 2626 N N . GLU B 1 138 ? -7.734 -2.91 2.236 1 93.75 138 GLU B N 1
ATOM 2627 C CA . GLU B 1 138 ? -6.625 -3.803 2.557 1 93.75 138 GLU B CA 1
ATOM 2628 C C . GLU B 1 138 ? -6.199 -4.613 1.336 1 93.75 138 GLU B C 1
ATOM 2630 O O . GLU B 1 138 ? -5.004 -4.793 1.09 1 93.75 138 GLU B O 1
ATOM 2635 N N . ILE B 1 139 ? -7.188 -5.008 0.6 1 93.19 139 ILE B N 1
ATOM 2636 C CA . ILE B 1 139 ? -6.879 -5.801 -0.583 1 93.19 139 ILE B CA 1
ATOM 2637 C C . ILE B 1 139 ? -6.18 -4.93 -1.625 1 93.19 139 ILE B C 1
ATOM 2639 O O . ILE B 1 139 ? -5.23 -5.371 -2.275 1 93.19 139 ILE B O 1
ATOM 2643 N N . ALA B 1 140 ? -6.625 -3.732 -1.749 1 89.75 140 ALA B N 1
ATOM 2644 C CA . ALA B 1 140 ? -5.961 -2.805 -2.66 1 89.75 140 ALA B CA 1
ATOM 2645 C C . ALA B 1 140 ? -4.504 -2.594 -2.262 1 89.75 140 ALA B C 1
ATOM 2647 O O . ALA B 1 140 ? -3.617 -2.568 -3.119 1 89.75 140 ALA B O 1
ATOM 2648 N N . ILE B 1 141 ? -4.301 -2.449 -1.021 1 92.12 141 ILE B N 1
ATOM 2649 C CA . ILE B 1 141 ? -2.953 -2.225 -0.512 1 92.12 141 ILE B CA 1
ATOM 2650 C C . ILE B 1 141 ? -2.1 -3.469 -0.748 1 92.12 141 ILE B C 1
ATOM 2652 O O . ILE B 1 141 ? -0.962 -3.369 -1.215 1 92.12 141 ILE B O 1
ATOM 2656 N N . ILE B 1 142 ? -2.57 -4.613 -0.421 1 94.38 142 ILE B N 1
ATOM 2657 C CA . ILE B 1 142 ? -1.842 -5.863 -0.63 1 94.38 142 ILE B CA 1
ATOM 2658 C C . ILE B 1 142 ? -1.503 -6.02 -2.111 1 94.38 142 ILE B C 1
ATOM 2660 O O . ILE B 1 142 ? -0.382 -6.395 -2.461 1 94.38 142 ILE B O 1
ATOM 2664 N N . ASN B 1 143 ? -2.432 -5.715 -2.973 1 90.56 143 ASN B N 1
ATOM 2665 C CA . ASN B 1 143 ? -2.172 -5.758 -4.41 1 90.56 143 ASN B CA 1
ATOM 2666 C C . ASN B 1 143 ? -1.047 -4.805 -4.805 1 90.56 143 ASN B C 1
ATOM 2668 O O . ASN B 1 143 ? -0.206 -5.145 -5.641 1 90.56 143 ASN B O 1
ATOM 2672 N N . TYR B 1 144 ? -1.141 -3.688 -4.234 1 90.56 144 TYR B N 1
ATOM 2673 C CA . TYR B 1 144 ? -0.082 -2.717 -4.492 1 90.56 144 TYR B CA 1
ATOM 2674 C C . TYR B 1 144 ? 1.277 -3.271 -4.086 1 90.56 144 TYR B C 1
ATOM 2676 O O . TYR B 1 144 ? 2.25 -3.164 -4.836 1 90.56 144 TYR B O 1
ATOM 2684 N N . ILE B 1 145 ? 1.388 -3.875 -2.938 1 92.25 145 ILE B N 1
ATOM 2685 C CA . ILE B 1 145 ? 2.635 -4.43 -2.422 1 92.25 145 ILE B CA 1
ATOM 2686 C C . ILE B 1 145 ? 3.131 -5.535 -3.348 1 92.25 145 ILE B C 1
ATOM 2688 O O . ILE B 1 145 ? 4.309 -5.566 -3.717 1 92.25 145 ILE B O 1
ATOM 2692 N N . VAL B 1 146 ? 2.266 -6.387 -3.688 1 89.62 146 VAL B N 1
ATOM 2693 C CA . VAL B 1 146 ? 2.615 -7.504 -4.559 1 89.62 146 VAL B CA 1
ATOM 2694 C C . VAL B 1 146 ? 3.184 -6.977 -5.875 1 89.62 146 VAL B C 1
ATOM 2696 O O . VAL B 1 146 ? 4.203 -7.473 -6.359 1 89.62 146 VAL B O 1
ATOM 2699 N N . ASN B 1 147 ? 2.555 -6.023 -6.379 1 85.88 147 ASN B N 1
ATOM 2700 C CA . ASN B 1 147 ? 3.027 -5.43 -7.625 1 85.88 147 ASN B CA 1
ATOM 2701 C C . ASN B 1 147 ? 4.418 -4.824 -7.465 1 85.88 147 ASN B C 1
ATOM 2703 O O . ASN B 1 147 ? 5.27 -4.977 -8.344 1 85.88 147 ASN B O 1
ATOM 2707 N N . GLN B 1 148 ? 4.605 -4.176 -6.375 1 84.38 148 GLN B N 1
ATOM 2708 C CA . GLN B 1 148 ? 5.918 -3.584 -6.121 1 84.38 148 GLN B CA 1
ATOM 2709 C C . GLN B 1 148 ? 7 -4.656 -6.051 1 84.38 148 GLN B C 1
ATOM 2711 O O . GLN B 1 148 ? 8.086 -4.48 -6.602 1 84.38 148 GLN B O 1
ATOM 2716 N N . VAL B 1 149 ? 6.656 -5.746 -5.438 1 84.69 149 VAL B N 1
ATOM 2717 C CA . VAL B 1 149 ? 7.609 -6.836 -5.238 1 84.69 149 VAL B CA 1
ATOM 2718 C C . VAL B 1 149 ? 7.918 -7.5 -6.578 1 84.69 149 VAL B C 1
ATOM 2720 O O . VAL B 1 149 ? 9.078 -7.785 -6.883 1 84.69 149 VAL B O 1
ATOM 2723 N N . LEU B 1 150 ? 6.922 -7.695 -7.352 1 83 150 LEU B N 1
ATOM 2724 C CA . LEU B 1 150 ? 7.094 -8.383 -8.625 1 83 150 LEU B CA 1
ATOM 2725 C C . LEU B 1 150 ? 7.863 -7.504 -9.609 1 83 150 LEU B C 1
ATOM 2727 O O . LEU B 1 150 ? 8.695 -8 -10.375 1 83 150 LEU B O 1
ATOM 2731 N N . VAL B 1 151 ? 7.609 -6.281 -9.578 1 75 151 VAL B N 1
ATOM 2732 C CA . VAL B 1 151 ? 8.289 -5.359 -10.484 1 75 151 VAL B CA 1
ATOM 2733 C C . VAL B 1 151 ? 9.773 -5.277 -10.117 1 75 151 VAL B C 1
ATOM 2735 O O . VAL B 1 151 ? 10.633 -5.277 -10.992 1 75 151 VAL B O 1
ATOM 2738 N N . THR B 1 152 ? 10 -5.262 -8.875 1 75.06 152 THR B N 1
ATOM 2739 C CA . THR B 1 152 ? 11.383 -5.191 -8.422 1 75.06 152 THR B CA 1
ATOM 2740 C C . THR B 1 152 ? 12.125 -6.477 -8.766 1 75.06 152 THR B C 1
ATOM 2742 O O . THR B 1 152 ? 13.297 -6.441 -9.164 1 75.06 152 THR B O 1
ATOM 2745 N N . ALA B 1 153 ? 11.43 -7.566 -8.695 1 69.56 153 ALA B N 1
ATOM 2746 C CA . ALA B 1 153 ? 12.039 -8.859 -9.008 1 69.56 153 ALA B CA 1
ATOM 2747 C C . ALA B 1 153 ? 12.305 -8.984 -10.508 1 69.56 153 ALA B C 1
ATOM 2749 O O . ALA B 1 153 ? 13.344 -9.516 -10.914 1 69.56 153 ALA B O 1
ATOM 2750 N N . THR B 1 154 ? 11.367 -8.562 -11.266 1 67.94 154 THR B N 1
ATOM 2751 C CA . THR B 1 154 ? 11.516 -8.672 -12.711 1 67.94 154 THR B CA 1
ATOM 2752 C C . THR B 1 154 ? 12.609 -7.734 -13.219 1 67.94 154 THR B C 1
ATOM 2754 O O . THR B 1 154 ? 13.367 -8.086 -14.125 1 67.94 154 THR B O 1
ATOM 2757 N N . THR B 1 155 ? 12.586 -6.66 -12.586 1 61.78 155 THR B N 1
ATOM 2758 C CA . THR B 1 155 ? 13.609 -5.703 -12.984 1 61.78 155 THR B CA 1
ATOM 2759 C C . THR B 1 155 ? 15 -6.211 -12.594 1 61.78 155 THR B C 1
ATOM 2761 O O . THR B 1 155 ? 15.953 -6.059 -13.359 1 61.78 155 THR B O 1
ATOM 2764 N N . ARG B 1 156 ? 15.031 -6.902 -11.555 1 59.47 156 ARG B N 1
ATOM 2765 C CA . ARG B 1 156 ? 16.312 -7.465 -11.125 1 59.47 156 ARG B CA 1
ATOM 2766 C C . ARG B 1 156 ? 16.719 -8.633 -12.016 1 59.47 156 ARG B C 1
ATOM 2768 O O . ARG B 1 156 ? 17.891 -8.781 -12.359 1 59.47 156 ARG B O 1
ATOM 2775 N N . GLN B 1 157 ? 15.602 -9.359 -12.25 1 54.47 157 GLN B N 1
ATOM 2776 C CA . GLN B 1 157 ? 15.867 -10.492 -13.141 1 54.47 157 GLN B CA 1
ATOM 2777 C C . GLN B 1 157 ? 16.234 -10.008 -14.539 1 54.47 157 GLN B C 1
ATOM 2779 O O . GLN B 1 157 ? 17.141 -10.562 -15.18 1 54.47 157 GLN B O 1
ATOM 2784 N N . GLY B 1 158 ? 15.469 -9.062 -14.961 1 49.97 158 GLY B N 1
ATOM 2785 C CA . GLY B 1 158 ? 15.828 -8.484 -16.25 1 49.97 158 GLY B CA 1
ATOM 2786 C C . GLY B 1 158 ? 17.219 -7.875 -16.266 1 49.97 158 GLY B C 1
ATOM 2787 O O . GLY B 1 158 ? 17.938 -7.973 -17.266 1 49.97 158 GLY B O 1
ATOM 2788 N N . GLN B 1 159 ? 17.469 -7.309 -15.172 1 46.62 159 GLN B N 1
ATOM 2789 C CA . GLN B 1 159 ? 18.812 -6.734 -15.078 1 46.62 159 GLN B CA 1
ATOM 2790 C C . GLN B 1 159 ? 19.875 -7.828 -15.016 1 46.62 159 GLN B C 1
ATOM 2792 O O . GLN B 1 159 ? 20.953 -7.688 -15.602 1 46.62 159 GLN B O 1
ATOM 2797 N N . ILE B 1 160 ? 19.344 -8.867 -14.367 1 45.91 160 ILE B N 1
ATOM 2798 C CA . ILE B 1 160 ? 20.281 -9.984 -14.305 1 45.91 160 ILE B CA 1
ATOM 2799 C C . ILE B 1 160 ? 20.406 -10.633 -15.68 1 45.91 160 ILE B C 1
ATOM 2801 O O . ILE B 1 160 ? 21.5 -10.953 -16.141 1 45.91 160 ILE B O 1
ATOM 2805 N N . THR B 1 161 ? 19.234 -10.805 -16.312 1 47.69 161 THR B N 1
ATOM 2806 C CA . THR B 1 161 ? 19.266 -11.367 -17.656 1 47.69 161 THR B CA 1
ATOM 2807 C C . THR B 1 161 ? 19.984 -10.43 -18.625 1 47.69 161 THR B C 1
ATOM 2809 O O . THR B 1 161 ? 20.75 -10.875 -19.484 1 47.69 161 THR B O 1
ATOM 2812 N N . THR B 1 162 ? 19.75 -9.227 -18.406 1 44.75 162 THR B N 1
ATOM 2813 C CA . THR B 1 162 ? 20.422 -8.25 -19.25 1 44.75 162 THR B CA 1
ATOM 2814 C C . THR B 1 162 ? 21.906 -8.18 -18.906 1 44.75 162 THR B C 1
ATOM 2816 O O . THR B 1 162 ? 22.75 -8.078 -19.812 1 44.75 162 THR B O 1
ATOM 2819 N N . ALA B 1 163 ? 22.219 -8.25 -17.734 1 43.84 163 ALA B N 1
ATOM 2820 C CA . ALA B 1 163 ? 23.609 -8.242 -17.312 1 43.84 163 ALA B CA 1
ATOM 2821 C C . ALA B 1 163 ? 24.328 -9.508 -17.781 1 43.84 163 ALA B C 1
ATOM 2823 O O . ALA B 1 163 ? 25.469 -9.445 -18.25 1 43.84 163 ALA B O 1
ATOM 2824 N N . ASN B 1 164 ? 23.625 -10.617 -17.547 1 44.34 164 ASN B N 1
ATOM 2825 C CA . ASN B 1 164 ? 24.188 -11.867 -18.047 1 44.34 164 ASN B CA 1
ATOM 2826 C C . ASN B 1 164 ? 24.328 -11.852 -19.562 1 44.34 164 ASN B C 1
ATOM 2828 O O . ASN B 1 164 ? 25.297 -12.383 -20.109 1 44.34 164 ASN B O 1
ATOM 2832 N N . LYS B 1 165 ? 23.328 -11.328 -20.141 1 43.34 165 LYS B N 1
ATOM 2833 C CA . LYS B 1 165 ? 23.438 -11.172 -21.594 1 43.34 165 LYS B CA 1
ATOM 2834 C C . LYS B 1 165 ? 24.609 -10.258 -21.953 1 43.34 165 LYS B C 1
ATOM 2836 O O . LYS B 1 165 ? 25.297 -10.484 -22.953 1 43.34 165 LYS B O 1
ATOM 2841 N N . ILE B 1 166 ? 24.812 -9.289 -21.109 1 36.81 166 ILE B N 1
ATOM 2842 C CA . ILE B 1 166 ? 25.922 -8.367 -21.359 1 36.81 166 ILE B CA 1
ATOM 2843 C C . ILE B 1 166 ? 27.234 -9.055 -21.016 1 36.81 166 ILE B C 1
ATOM 2845 O O . ILE B 1 166 ? 28.219 -8.93 -21.75 1 36.81 166 ILE B O 1
ATOM 2849 N N . LEU B 1 167 ? 27.25 -9.836 -20 1 36.88 167 LEU B N 1
ATOM 2850 C CA . LEU B 1 167 ? 28.484 -10.508 -19.609 1 36.88 167 LEU B CA 1
ATOM 2851 C C . LEU B 1 167 ? 28.75 -11.719 -20.516 1 36.88 167 LEU B C 1
ATOM 2853 O O . LEU B 1 167 ? 29.906 -12.102 -20.719 1 36.88 167 LEU B O 1
ATOM 2857 N N . GLY B 1 168 ? 27.656 -12.469 -20.875 1 35.88 168 GLY B N 1
ATOM 2858 C CA . GLY B 1 168 ? 27.812 -13.633 -21.734 1 35.88 168 GLY B CA 1
ATOM 2859 C C . GLY B 1 168 ? 28.234 -13.273 -23.141 1 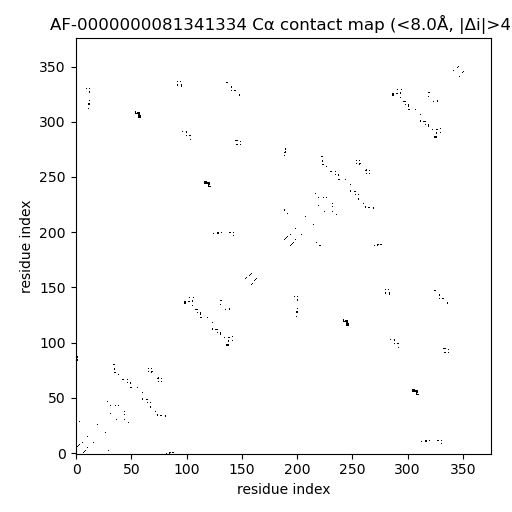35.88 168 GLY B C 1
ATOM 2860 O O . GLY B 1 168 ? 28.391 -14.156 -23.984 1 35.88 168 GLY B O 1
ATOM 2861 N N . GLY B 1 169 ? 28 -12.039 -23.562 1 34.09 169 GLY B N 1
ATOM 2862 C CA . GLY B 1 169 ? 28.516 -11.766 -24.891 1 34.09 169 GLY B CA 1
ATOM 2863 C C . GLY B 1 169 ? 30.031 -11.852 -24.984 1 34.09 169 GLY B C 1
ATOM 2864 O O . GLY B 1 169 ? 30.609 -11.633 -26.047 1 34.09 169 GLY B O 1
ATOM 2865 N N . SER B 1 170 ? 30.688 -11.617 -23.828 1 31.83 170 SER B N 1
ATOM 2866 C CA . SER B 1 170 ? 32.125 -11.586 -24.141 1 31.83 170 SER B CA 1
ATOM 2867 C C . SER B 1 170 ? 32.656 -13 -24.344 1 31.83 170 SER B C 1
ATOM 2869 O O . SER B 1 170 ? 32.625 -13.812 -23.422 1 31.83 170 SER B O 1
ATOM 2871 N N . LYS B 1 171 ? 32.375 -13.562 -25.531 1 32.84 171 LYS B N 1
ATOM 2872 C CA . LYS B 1 171 ? 33.281 -14.633 -25.969 1 32.84 171 LYS B CA 1
ATOM 2873 C C . LYS B 1 171 ? 34.719 -14.375 -25.516 1 32.84 171 LYS B C 1
ATOM 2875 O O . LYS B 1 171 ? 35.156 -13.234 -25.5 1 32.84 171 LYS B O 1
ATOM 2880 N N . PRO B 1 172 ? 35.25 -15.18 -24.656 1 29.52 172 PRO B N 1
ATOM 2881 C CA . PRO B 1 172 ? 36.688 -15.016 -24.344 1 29.52 172 PRO B CA 1
ATOM 2882 C C . PRO B 1 172 ? 37.531 -14.781 -25.594 1 29.52 172 PRO B C 1
ATOM 2884 O O . PRO B 1 172 ? 37.406 -15.523 -26.578 1 29.52 172 PRO B O 1
ATOM 2887 N N . PHE B 1 173 ? 37.719 -13.617 -26.078 1 29.69 173 PHE B N 1
ATOM 2888 C CA . PHE B 1 173 ? 38.594 -13.25 -27.172 1 29.69 173 PHE B CA 1
ATOM 2889 C C . PHE B 1 173 ? 39.938 -13.977 -27.062 1 29.69 173 PHE B C 1
ATOM 2891 O O . PHE B 1 173 ? 40.844 -13.734 -27.859 1 29.69 173 PHE B O 1
ATOM 2898 N N . GLY B 1 174 ? 40.219 -14.617 -25.953 1 26.33 174 GLY B N 1
ATOM 2899 C CA . GLY B 1 174 ? 41.625 -14.922 -25.828 1 26.33 174 GLY B CA 1
ATOM 2900 C C . GLY B 1 174 ? 42.125 -15.922 -26.859 1 26.33 174 GLY B C 1
ATOM 2901 O O . GLY B 1 174 ? 43.188 -16.547 -26.672 1 26.33 174 GLY B O 1
ATOM 2902 N N . ASP B 1 175 ? 41.375 -16.359 -27.891 1 24.89 175 ASP B N 1
ATOM 2903 C CA . ASP B 1 175 ? 42.219 -17.281 -28.656 1 24.89 175 ASP B CA 1
ATOM 2904 C C . ASP B 1 175 ? 43.438 -16.578 -29.234 1 24.89 175 ASP B C 1
ATOM 2906 O O . ASP B 1 175 ? 43.312 -15.719 -30.109 1 24.89 175 ASP B O 1
ATOM 2910 N N . PHE B 1 176 ? 44.312 -15.992 -28.391 1 24.39 176 PHE B N 1
ATOM 2911 C CA . PHE B 1 176 ? 45.625 -15.547 -28.844 1 24.39 176 PHE B CA 1
ATOM 2912 C C . PHE B 1 176 ? 46.188 -16.516 -29.891 1 24.39 176 PHE B C 1
ATOM 2914 O O . PHE B 1 176 ? 46.062 -17.734 -29.75 1 24.39 176 PHE B O 1
ATOM 2921 N N . ASP B 1 177 ? 46.281 -16.016 -31.125 1 25.38 177 ASP B N 1
ATOM 2922 C CA . ASP B 1 177 ? 46.906 -16.531 -32.344 1 25.38 177 ASP B CA 1
ATOM 2923 C C . ASP B 1 177 ? 48.25 -17.156 -32 1 25.38 177 ASP B C 1
ATOM 2925 O O . ASP B 1 177 ? 49.125 -16.516 -31.422 1 25.38 177 ASP B O 1
ATOM 2929 N N . LYS B 1 178 ? 48.312 -18.422 -31.594 1 27.25 178 LYS B N 1
ATOM 2930 C CA . LYS B 1 178 ? 49.594 -19.125 -31.688 1 27.25 178 LYS B CA 1
ATOM 2931 C C . LYS B 1 178 ? 50.312 -18.75 -32.969 1 27.25 178 LYS B C 1
ATOM 2933 O O . LYS B 1 178 ? 49.844 -19.031 -34.062 1 27.25 178 LYS B O 1
ATOM 2938 N N . ALA B 1 179 ? 50.812 -17.422 -33.031 1 26.22 179 ALA B N 1
ATOM 2939 C CA . ALA B 1 179 ? 51.781 -17.031 -34.062 1 26.22 179 ALA B CA 1
ATOM 2940 C C . ALA B 1 179 ? 52.688 -18.203 -34.469 1 26.22 179 ALA B C 1
ATOM 2942 O O . ALA B 1 179 ? 53.031 -19.031 -33.625 1 26.22 179 ALA B O 1
ATOM 2943 N N . GLY B 1 180 ? 52.562 -18.625 -35.688 1 23.44 180 GLY B N 1
ATOM 2944 C CA . GLY B 1 180 ? 53.25 -19.5 -36.594 1 23.44 180 GLY B CA 1
ATOM 2945 C C . GLY B 1 180 ? 54.781 -19.359 -36.5 1 23.44 180 GLY B C 1
ATOM 2946 O O . GLY B 1 180 ? 55.312 -18.25 -36.562 1 23.44 180 GLY B O 1
ATOM 2947 N N . GLU B 1 181 ? 55.438 -19.953 -35.438 1 24.3 181 GLU B N 1
ATOM 2948 C CA . GLU B 1 181 ? 56.875 -20.188 -35.531 1 24.3 181 GLU B CA 1
ATOM 2949 C C . GLU B 1 181 ? 57.312 -20.469 -36.969 1 24.3 181 GLU B C 1
ATOM 2951 O O . GLU B 1 181 ? 56.781 -21.359 -37.625 1 24.3 181 GLU B O 1
ATOM 2956 N N . ASN B 1 182 ? 57.594 -19.312 -37.688 1 24.69 182 ASN B N 1
ATOM 2957 C CA . ASN B 1 182 ? 58.344 -19.344 -38.938 1 24.69 182 ASN B CA 1
ATOM 2958 C C . ASN B 1 182 ? 59.469 -20.359 -38.875 1 24.69 182 ASN B C 1
ATOM 2960 O O . ASN B 1 182 ? 60.344 -20.297 -38 1 24.69 182 ASN B O 1
ATOM 2964 N N . ARG B 1 183 ? 59.219 -21.578 -39.219 1 26.92 183 ARG B N 1
ATOM 2965 C CA . ARG B 1 183 ? 60.219 -22.594 -39.562 1 26.92 183 ARG B CA 1
ATOM 2966 C C . ARG B 1 183 ? 61.312 -22.031 -40.469 1 26.92 183 ARG B C 1
ATOM 2968 O O . ARG B 1 183 ? 61.031 -21.625 -41.594 1 26.92 183 ARG B O 1
ATOM 2975 N N . ASP B 1 184 ? 62.156 -21.016 -39.938 1 25.2 184 ASP B N 1
ATOM 2976 C CA . ASP B 1 184 ? 63.375 -20.766 -40.656 1 25.2 184 ASP B CA 1
ATOM 2977 C C . ASP B 1 184 ? 64 -22.078 -41.156 1 25.2 184 ASP B C 1
ATOM 2979 O O . ASP B 1 184 ? 64.438 -22.906 -40.344 1 25.2 184 ASP B O 1
ATOM 2983 N N . LYS B 1 185 ? 63.469 -22.672 -42.188 1 25.72 185 LYS B N 1
ATOM 2984 C CA . LYS B 1 185 ? 64.188 -23.578 -43.094 1 25.72 185 LYS B CA 1
ATOM 2985 C C . LYS B 1 185 ? 65.5 -23.016 -43.531 1 25.72 185 LYS B C 1
ATOM 2987 O O . LYS B 1 185 ? 65.562 -21.922 -44.062 1 25.72 185 LYS B O 1
ATOM 2992 N N . VAL B 1 186 ? 66.625 -23.328 -42.781 1 26 186 VAL B N 1
ATOM 2993 C CA . VAL B 1 186 ? 68.062 -23.344 -43.219 1 26 186 VAL B CA 1
ATOM 2994 C C . VAL B 1 186 ? 68.125 -23.859 -44.656 1 26 186 VAL B C 1
ATOM 2996 O O . VAL B 1 186 ? 67.375 -24.766 -45.031 1 26 186 VAL B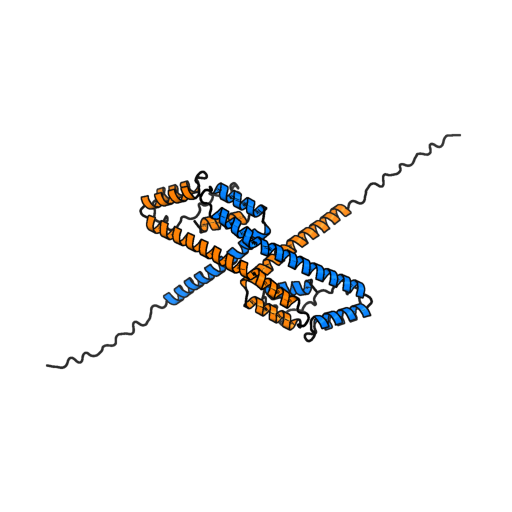 O 1
ATOM 2999 N N . PRO B 1 187 ? 68.938 -23.234 -45.562 1 30.12 187 PRO B N 1
ATOM 3000 C CA . PRO B 1 187 ? 69.625 -23.734 -46.75 1 30.12 187 PRO B CA 1
ATOM 3001 C C . PRO B 1 187 ? 70.438 -24.984 -46.469 1 30.12 187 PRO B C 1
ATOM 3003 O O . PRO B 1 187 ? 70.938 -25.156 -45.344 1 30.12 187 PRO B O 1
ATOM 3006 N N . LYS B 1 188 ? 70.188 -25.891 -47.438 1 20.94 188 LYS B N 1
ATOM 3007 C CA . LYS B 1 188 ? 71.312 -26.141 -48.344 1 20.94 188 LYS B CA 1
ATOM 3008 C C . LYS B 1 188 ? 71.562 -24.938 -49.25 1 20.94 188 LYS B C 1
ATOM 3010 O O . LYS B 1 188 ? 70.625 -24.266 -49.656 1 20.94 188 LYS B O 1
#

InterPro domains:
  IPR003677 SXP/RAL-2 family protein Ani s 5-like, cation-binding domain [PF02520] (43-149)
  IPR052823 SXP/RAL-2-related [PTHR21593] (21-149)

Organism: NCBI:txid860376

pLDDT: mean 73.38, std 27.0, range [20.27, 98.06]